Protein AF-G3PP59-F1 (afdb_monomer_lite)

InterPro domains:
  IPR001991 Sodium:dicarboxylate symporter [PF00375] (2-181)
  IPR018107 Sodium:dicarboxylate symporter, conserved site [PS00714] (77-100)
  IPR036458 Sodium:dicarboxylate symporter superfamily [G3DSA:1.10.3860.10] (1-191)
  IPR036458 Sodium:dicarboxylate symporter superfamily [SSF118215] (1-182)
  IPR050746 Dicarboxylate/Amino Acid:Cation Symporter [PTHR11958] (1-314)

Radius of gyration: 36.73 Å; chains: 1; bounding box: 97×132×96 Å

Foldseek 3Di:
DLVVQLLVVLCCCQVPVLQVVLCVQQVDHVVLLCVLCVQLLVVLLVQLFLVVSLVVLLCSCCPVVVFDPVLSVPQSVQLSQQVQPSLLSSLLSVLVVLCVVVVHDDDPVLSVLSNVLSNVLSNVFHRHQPSSLVSSQVSCVSSVGDNVCSVVVVVVSVNSSSSSSSSSSSSSSSVSVSCSSVCVVVVVVVVVVVVVPDDPVCVVPPDPDPPPDDPDPPPPPDDDDDDDDDDDDDDPDPDDDDDDDDDDDDDDDDDDDDDDDDDDDDDDDDDDDDDDDDDDDDDDDDDDDDDDDDDDDDDDDDDDDDDDDDPVVVVVVVVVVVVVVVVVVVVVVVVVVVVVVVVVPPPDDDDPDDDDDDDDDDDDDDD

Structure (mmCIF, N/CA/C/O backbone):
data_AF-G3PP59-F1
#
_entry.id   AF-G3PP59-F1
#
loop_
_atom_site.group_PDB
_atom_site.id
_atom_site.type_symbol
_atom_site.label_atom_id
_atom_site.label_alt_id
_atom_site.label_comp_id
_atom_site.label_asym_id
_atom_site.label_entity_id
_atom_site.label_seq_id
_atom_site.pdbx_PDB_ins_code
_atom_site.Cartn_x
_atom_site.Cartn_y
_atom_site.Cartn_z
_atom_site.occupancy
_atom_site.B_iso_or_equiv
_atom_site.auth_seq_id
_atom_site.auth_comp_id
_atom_site.auth_asym_id
_atom_site.auth_atom_id
_atom_site.pdbx_PDB_model_num
ATOM 1 N N . MET A 1 1 ? -15.416 -9.284 15.909 1.00 90.12 1 MET A N 1
ATOM 2 C CA . MET A 1 1 ? -15.726 -8.966 14.499 1.00 90.12 1 MET A CA 1
ATOM 3 C C . MET A 1 1 ? -14.728 -7.986 13.906 1.00 90.12 1 MET A C 1
ATOM 5 O O . MET A 1 1 ? -14.007 -8.432 13.032 1.00 90.12 1 MET A O 1
ATOM 9 N N . TYR A 1 2 ? -14.578 -6.759 14.428 1.00 92.69 2 TYR A N 1
ATOM 10 C CA . TYR A 1 2 ? -13.605 -5.744 13.962 1.00 92.69 2 TYR A CA 1
ATOM 11 C C . TYR A 1 2 ? -12.283 -6.281 13.359 1.00 92.69 2 TYR A C 1
ATOM 13 O O . TYR A 1 2 ? -12.060 -6.121 12.162 1.00 92.69 2 TYR A O 1
ATOM 21 N N . MET A 1 3 ? -11.450 -6.993 14.139 1.00 94.38 3 MET A N 1
ATOM 22 C CA . MET A 1 3 ? -10.175 -7.552 13.644 1.00 94.38 3 MET A CA 1
ATOM 23 C C . MET A 1 3 ? -10.331 -8.418 12.386 1.00 94.38 3 MET A C 1
ATOM 25 O O . MET A 1 3 ? -9.502 -8.351 11.487 1.00 94.38 3 MET A O 1
ATOM 29 N N . VAL A 1 4 ? -11.385 -9.238 12.322 1.00 95.62 4 VAL A N 1
ATOM 30 C CA . VAL A 1 4 ? -11.657 -10.125 11.182 1.00 95.62 4 VAL A CA 1
ATOM 31 C C . VAL A 1 4 ? -12.006 -9.294 9.952 1.00 95.62 4 VAL A C 1
ATOM 33 O O . VAL A 1 4 ? -11.489 -9.579 8.881 1.00 95.62 4 VAL A O 1
ATOM 36 N N . THR A 1 5 ? -12.805 -8.233 10.106 1.00 96.62 5 THR A N 1
ATOM 37 C CA . THR A 1 5 ? -13.125 -7.295 9.020 1.00 96.62 5 THR A CA 1
ATOM 38 C C . THR A 1 5 ? -11.863 -6.638 8.459 1.00 96.62 5 THR A C 1
ATOM 40 O O . THR A 1 5 ? -11.671 -6.644 7.245 1.00 96.62 5 THR A O 1
ATOM 43 N N . VAL A 1 6 ? -10.971 -6.137 9.324 1.00 96.50 6 VAL A N 1
ATOM 44 C CA . VAL A 1 6 ? -9.694 -5.533 8.898 1.00 96.50 6 VAL A CA 1
ATOM 45 C C . VAL A 1 6 ? -8.803 -6.564 8.200 1.00 96.50 6 VAL A C 1
ATOM 47 O O . VAL A 1 6 ? -8.330 -6.309 7.098 1.00 96.50 6 VAL A O 1
ATOM 50 N N . ILE A 1 7 ? -8.604 -7.746 8.795 1.00 96.69 7 ILE A N 1
ATOM 51 C CA . ILE A 1 7 ? -7.760 -8.806 8.218 1.00 96.69 7 ILE A CA 1
ATOM 52 C C . ILE A 1 7 ? -8.305 -9.261 6.858 1.00 96.69 7 ILE A C 1
ATOM 54 O O . ILE A 1 7 ? -7.535 -9.379 5.910 1.00 96.69 7 ILE A O 1
ATOM 58 N N . VAL A 1 8 ? -9.617 -9.474 6.727 1.00 97.81 8 VAL A N 1
ATOM 59 C CA . VAL A 1 8 ? -10.245 -9.849 5.450 1.00 97.81 8 VAL A CA 1
ATOM 60 C C . VAL A 1 8 ? -10.115 -8.724 4.421 1.00 97.81 8 VAL A C 1
ATOM 62 O O . VAL A 1 8 ? -9.768 -9.006 3.278 1.00 97.81 8 VAL A O 1
ATOM 65 N N . GLY A 1 9 ? -10.308 -7.461 4.813 1.00 97.81 9 GLY A N 1
ATOM 66 C CA . GLY A 1 9 ? -10.094 -6.308 3.935 1.00 97.81 9 GLY A CA 1
ATOM 67 C C . GLY A 1 9 ? -8.656 -6.225 3.413 1.00 97.81 9 GLY A C 1
ATOM 68 O O . GLY A 1 9 ? -8.450 -6.130 2.205 1.00 97.81 9 GLY A O 1
ATOM 69 N N . LEU A 1 10 ? -7.665 -6.358 4.301 1.00 97.06 10 LEU A N 1
ATOM 70 C CA . LEU A 1 10 ? -6.241 -6.393 3.946 1.00 97.06 10 LEU A CA 1
ATOM 71 C C . LEU A 1 10 ? -5.886 -7.596 3.058 1.00 97.06 10 LEU A C 1
ATOM 73 O O . LEU A 1 10 ? -5.097 -7.448 2.130 1.00 97.06 10 LEU A O 1
ATOM 77 N N . LEU A 1 11 ? -6.475 -8.773 3.293 1.00 96.75 11 LEU A N 1
ATOM 78 C CA . LEU A 1 11 ? -6.258 -9.962 2.459 1.00 96.75 11 LEU A CA 1
ATOM 79 C C . LEU A 1 11 ? -6.919 -9.851 1.078 1.00 96.75 11 LEU A C 1
ATOM 81 O O . LEU A 1 11 ? -6.352 -10.342 0.106 1.00 96.75 11 LEU A O 1
ATOM 85 N N . ILE A 1 12 ? -8.078 -9.197 0.961 1.00 98.00 12 ILE A N 1
ATOM 86 C CA . ILE A 1 12 ? -8.721 -8.916 -0.332 1.00 98.00 12 ILE A CA 1
ATOM 87 C C . ILE A 1 12 ? -7.921 -7.858 -1.096 1.00 98.00 12 ILE A C 1
ATOM 89 O O . ILE A 1 12 ? -7.590 -8.060 -2.263 1.00 98.00 12 ILE A O 1
ATOM 93 N N . HIS A 1 13 ? -7.575 -6.744 -0.449 1.00 97.50 13 HIS A N 1
ATOM 94 C CA . HIS A 1 13 ? -6.821 -5.674 -1.091 1.00 97.50 13 HIS A CA 1
ATOM 95 C C . HIS A 1 13 ? -5.422 -6.151 -1.502 1.00 97.50 13 HIS A C 1
ATOM 97 O O . HIS A 1 13 ? -5.061 -6.104 -2.678 1.00 97.50 13 HIS A O 1
ATOM 103 N N . GLY A 1 14 ? -4.690 -6.714 -0.540 1.00 95.88 14 GLY A N 1
ATOM 104 C CA . GLY A 1 14 ? -3.375 -7.296 -0.735 1.00 95.88 14 GLY A CA 1
ATOM 105 C C . GLY A 1 14 ? -3.384 -8.449 -1.728 1.00 95.88 14 GLY A C 1
ATOM 106 O O . GLY A 1 14 ? -2.629 -8.401 -2.681 1.00 95.88 14 GLY A O 1
ATOM 107 N N . GLY A 1 15 ? -4.216 -9.474 -1.530 1.00 95.00 15 GLY A N 1
ATOM 108 C CA . GLY A 1 15 ? -4.159 -10.728 -2.292 1.00 95.00 15 GLY A CA 1
ATOM 109 C C . GLY A 1 15 ? -4.951 -10.765 -3.603 1.00 95.00 15 GLY A C 1
ATOM 110 O O . GLY A 1 15 ? -4.724 -11.675 -4.400 1.00 95.00 15 GLY A O 1
ATOM 111 N N . LEU A 1 16 ? -5.866 -9.818 -3.846 1.00 96.75 16 LEU A N 1
ATOM 112 C CA . LEU A 1 16 ? -6.675 -9.764 -5.073 1.00 96.75 16 LEU A CA 1
ATOM 113 C C . LEU A 1 16 ? -6.562 -8.418 -5.798 1.00 96.75 16 LEU A C 1
ATOM 115 O O . LEU A 1 16 ? -6.284 -8.419 -6.994 1.00 96.75 16 LEU A O 1
ATOM 119 N N . ILE A 1 17 ? -6.760 -7.284 -5.114 1.00 97.88 17 ILE A N 1
ATOM 120 C CA . ILE A 1 17 ? -6.843 -5.968 -5.779 1.00 97.88 17 ILE A CA 1
ATOM 121 C C . ILE A 1 17 ? -5.484 -5.546 -6.352 1.00 97.88 17 ILE A C 1
ATOM 123 O O . ILE A 1 17 ? -5.384 -5.327 -7.561 1.00 97.88 17 ILE A O 1
ATOM 127 N N . LEU A 1 18 ? -4.430 -5.491 -5.531 1.00 96.81 18 LEU A N 1
ATOM 128 C CA . LEU A 1 18 ? -3.086 -5.111 -5.991 1.00 96.81 18 LEU A CA 1
ATOM 129 C C . LEU A 1 18 ? -2.548 -6.072 -7.085 1.00 96.81 18 LEU A C 1
ATOM 131 O O . LEU A 1 18 ? -2.128 -5.588 -8.141 1.00 96.81 18 LEU A O 1
ATOM 135 N N . PRO A 1 19 ? -2.651 -7.414 -6.945 1.00 96.81 19 PRO A N 1
ATOM 136 C CA . PRO A 1 19 ? -2.327 -8.372 -8.005 1.00 96.81 19 PRO A CA 1
ATOM 137 C C . PRO A 1 19 ? -3.123 -8.193 -9.296 1.00 96.81 19 PRO A C 1
ATOM 139 O O . PRO A 1 19 ? -2.557 -8.358 -10.377 1.00 96.81 19 PRO A O 1
ATOM 142 N N . ALA A 1 20 ? -4.416 -7.862 -9.211 1.00 97.50 20 ALA A N 1
ATOM 143 C CA . ALA A 1 20 ? -5.249 -7.629 -10.387 1.00 97.50 20 ALA A CA 1
ATOM 144 C C . ALA A 1 20 ? -4.828 -6.357 -11.135 1.00 97.50 20 ALA A C 1
ATOM 146 O O . ALA A 1 20 ? -4.730 -6.392 -12.361 1.00 97.50 20 ALA A O 1
ATOM 147 N N . ILE A 1 21 ? -4.513 -5.271 -10.419 1.00 97.69 21 ILE A N 1
ATOM 148 C CA . ILE A 1 21 ? -3.983 -4.028 -11.006 1.00 97.69 21 ILE A CA 1
ATOM 149 C C . ILE A 1 21 ? -2.629 -4.299 -11.680 1.00 97.69 21 ILE A C 1
ATOM 151 O O . ILE A 1 21 ? -2.450 -3.987 -12.861 1.00 97.69 21 ILE A O 1
ATOM 155 N N . PHE A 1 22 ? -1.703 -4.959 -10.974 1.00 97.75 22 PHE A N 1
ATOM 156 C CA . PHE A 1 22 ? -0.396 -5.335 -11.518 1.00 97.75 22 PHE A CA 1
ATOM 157 C C . PHE A 1 22 ? -0.519 -6.205 -12.777 1.00 97.75 22 PHE A C 1
ATOM 159 O O . PHE A 1 22 ? 0.155 -5.946 -13.778 1.00 97.75 22 PHE A O 1
ATOM 166 N N . PHE A 1 23 ? -1.390 -7.219 -12.755 1.00 97.56 23 PHE A N 1
ATOM 167 C CA . PHE A 1 23 ? -1.623 -8.093 -13.903 1.00 97.56 23 PHE A CA 1
ATOM 168 C C . PHE A 1 23 ? -2.275 -7.344 -15.071 1.00 97.56 23 PHE A C 1
ATOM 170 O O . PHE A 1 23 ? -1.857 -7.533 -16.211 1.00 97.56 23 PHE A O 1
ATOM 177 N N . ALA A 1 24 ? -3.262 -6.479 -14.815 1.00 97.81 24 ALA A N 1
ATOM 178 C CA . ALA A 1 24 ? -3.963 -5.729 -15.856 1.00 97.81 24 ALA A CA 1
ATOM 179 C C . ALA A 1 24 ? -3.015 -4.822 -16.658 1.00 97.81 24 ALA A C 1
ATOM 181 O O . ALA A 1 24 ? -3.097 -4.806 -17.892 1.00 97.81 24 ALA A O 1
ATOM 182 N N . ILE A 1 25 ? -2.106 -4.129 -15.959 1.00 97.38 25 ILE A N 1
ATOM 183 C CA . ILE A 1 25 ? -1.128 -3.209 -16.553 1.00 97.38 25 ILE A CA 1
ATOM 184 C C . ILE A 1 25 ? 0.046 -3.980 -17.168 1.00 97.38 25 ILE A C 1
ATOM 186 O O . ILE A 1 25 ? 0.286 -3.882 -18.366 1.00 97.38 25 ILE A O 1
ATOM 190 N N . THR A 1 26 ? 0.769 -4.776 -16.373 1.00 95.75 26 THR A N 1
ATOM 191 C CA . THR A 1 26 ? 2.057 -5.355 -16.805 1.00 95.75 26 THR A CA 1
ATOM 192 C C . THR A 1 26 ? 1.926 -6.640 -17.625 1.00 95.75 26 THR A C 1
ATOM 194 O O . THR A 1 26 ? 2.904 -7.080 -18.235 1.00 95.75 26 THR A O 1
ATOM 197 N N . ARG A 1 27 ? 0.755 -7.295 -17.574 1.00 95.19 27 ARG A N 1
ATOM 198 C CA . ARG A 1 27 ? 0.478 -8.645 -18.108 1.00 95.19 27 ARG A CA 1
ATOM 199 C C . ARG A 1 27 ? 1.428 -9.749 -17.609 1.00 95.19 27 ARG A C 1
ATOM 201 O O . ARG A 1 27 ? 1.431 -10.849 -18.161 1.00 95.19 27 ARG A O 1
ATOM 208 N N . LYS A 1 28 ? 2.206 -9.497 -16.546 1.00 93.00 28 LYS A N 1
ATOM 209 C CA . LYS A 1 28 ? 3.080 -10.475 -15.874 1.00 93.00 28 LYS A CA 1
ATOM 210 C C . LYS A 1 28 ? 2.330 -11.187 -14.742 1.00 93.00 28 LYS A C 1
ATOM 212 O O . LYS A 1 28 ? 1.465 -10.600 -14.101 1.00 93.00 28 LYS A O 1
ATOM 217 N N . SER A 1 29 ? 2.701 -12.434 -14.445 1.00 95.75 29 SER A N 1
ATOM 218 C CA . SER A 1 29 ? 2.126 -13.196 -13.324 1.00 95.75 29 SER A CA 1
ATOM 219 C C . SER A 1 29 ? 2.443 -12.542 -11.965 1.00 95.75 29 SER A C 1
ATOM 221 O O . SER A 1 29 ? 3.622 -12.462 -11.605 1.00 95.75 29 SER A O 1
ATOM 223 N N . PRO A 1 30 ? 1.437 -12.130 -11.164 1.00 95.38 30 PRO A N 1
ATOM 224 C CA . PRO A 1 30 ? 1.679 -11.566 -9.836 1.00 95.38 30 PRO A CA 1
ATOM 225 C C . PRO A 1 30 ? 2.181 -12.619 -8.835 1.00 95.38 30 PRO A C 1
ATOM 227 O O . PRO A 1 30 ? 2.880 -12.279 -7.887 1.00 95.38 30 PRO A O 1
ATOM 230 N N . PHE A 1 31 ? 1.906 -13.911 -9.051 1.00 95.38 31 PHE A N 1
ATOM 231 C CA . PHE A 1 31 ? 2.403 -14.986 -8.180 1.00 95.38 31 PHE A CA 1
ATOM 232 C C . PHE A 1 31 ? 3.932 -15.103 -8.211 1.00 95.38 31 PHE A C 1
ATOM 234 O O . PHE A 1 31 ? 4.562 -15.279 -7.171 1.00 95.38 31 PHE A O 1
ATOM 241 N N . THR A 1 32 ? 4.540 -14.942 -9.390 1.00 94.31 32 THR A N 1
ATOM 242 C CA . THR A 1 32 ? 6.003 -14.891 -9.536 1.00 94.31 32 THR A CA 1
ATOM 243 C C . THR A 1 32 ? 6.577 -13.633 -8.881 1.00 94.31 32 THR A C 1
ATOM 245 O O . THR A 1 32 ? 7.646 -13.683 -8.277 1.00 94.31 32 THR A O 1
ATOM 248 N N . PHE A 1 33 ? 5.839 -12.519 -8.929 1.00 97.00 33 PHE A N 1
ATOM 249 C CA . PHE A 1 33 ? 6.214 -11.284 -8.242 1.00 97.00 33 PHE A CA 1
ATOM 250 C C . PHE A 1 33 ? 6.272 -11.477 -6.717 1.00 97.00 33 PHE A C 1
ATOM 252 O O . PHE A 1 33 ? 7.290 -11.170 -6.095 1.00 97.00 33 PHE A O 1
ATOM 259 N N . TYR A 1 34 ? 5.238 -12.091 -6.125 1.00 96.94 34 TYR A N 1
ATOM 260 C CA . TYR A 1 34 ? 5.210 -12.442 -4.699 1.00 96.94 34 TYR A CA 1
ATOM 261 C C . TYR A 1 34 ? 6.380 -13.313 -4.258 1.00 96.94 34 TYR A C 1
ATOM 263 O O . TYR A 1 34 ? 6.941 -13.081 -3.189 1.00 96.94 34 TYR A O 1
ATOM 271 N N . GLN A 1 35 ? 6.762 -14.304 -5.067 1.00 96.81 35 GLN A N 1
ATOM 272 C CA . GLN A 1 35 ? 7.910 -15.161 -4.768 1.00 96.81 35 GLN A CA 1
ATOM 273 C C . GLN A 1 35 ? 9.210 -14.347 -4.671 1.00 96.81 35 GLN A C 1
ATOM 275 O O . GLN A 1 35 ? 10.014 -14.597 -3.774 1.00 96.81 35 GLN A O 1
ATOM 280 N N . GLY A 1 36 ? 9.386 -13.333 -5.527 1.00 96.44 36 GLY A N 1
ATOM 281 C CA . GLY A 1 36 ? 10.541 -12.434 -5.482 1.00 96.44 36 GLY A CA 1
ATOM 282 C C . GLY A 1 36 ? 10.582 -11.517 -4.253 1.00 96.44 36 GLY A C 1
ATOM 283 O O . GLY A 1 36 ? 11.667 -11.287 -3.718 1.00 96.44 36 GLY A O 1
ATOM 284 N N . ILE A 1 37 ? 9.428 -11.038 -3.767 1.00 97.69 37 ILE A N 1
ATOM 285 C CA . ILE A 1 37 ? 9.334 -10.139 -2.593 1.00 97.69 37 ILE A CA 1
ATOM 286 C C . ILE A 1 37 ? 9.060 -10.839 -1.256 1.00 97.69 37 ILE A C 1
ATOM 288 O O . ILE A 1 37 ? 8.961 -10.170 -0.228 1.00 97.69 37 ILE A O 1
ATOM 292 N N . PHE A 1 38 ? 8.958 -12.170 -1.230 1.00 97.44 38 PHE A N 1
ATOM 293 C CA . PHE A 1 38 ? 8.537 -12.927 -0.046 1.00 97.44 38 PHE A CA 1
ATOM 294 C C . PHE A 1 38 ? 9.360 -12.610 1.218 1.00 97.44 38 PHE A C 1
ATOM 296 O O . PHE A 1 38 ? 8.801 -12.478 2.305 1.00 97.44 38 PHE A O 1
ATOM 303 N N . GLN A 1 39 ? 10.677 -12.417 1.081 1.00 97.44 39 GLN A N 1
ATOM 304 C CA . GLN A 1 39 ? 11.547 -12.034 2.201 1.00 97.44 39 GLN A CA 1
ATOM 305 C C . GLN A 1 39 ? 11.217 -10.638 2.753 1.00 97.44 39 GLN A C 1
ATOM 307 O O . GLN A 1 39 ? 11.135 -10.474 3.970 1.00 97.44 39 GLN A O 1
ATOM 312 N N . ALA A 1 40 ? 10.975 -9.647 1.890 1.00 97.44 40 ALA A N 1
ATOM 313 C CA . ALA A 1 40 ? 10.555 -8.311 2.313 1.00 97.44 40 ALA A CA 1
ATOM 314 C C . ALA A 1 40 ? 9.180 -8.347 2.999 1.00 97.44 40 ALA A C 1
ATOM 316 O O . ALA A 1 40 ? 9.020 -7.780 4.079 1.00 97.44 40 ALA A O 1
ATOM 317 N N . TRP A 1 41 ? 8.225 -9.098 2.438 1.00 97.19 41 TRP A N 1
ATOM 318 C CA . TRP A 1 41 ? 6.877 -9.245 2.996 1.00 97.19 41 TRP A CA 1
ATOM 319 C 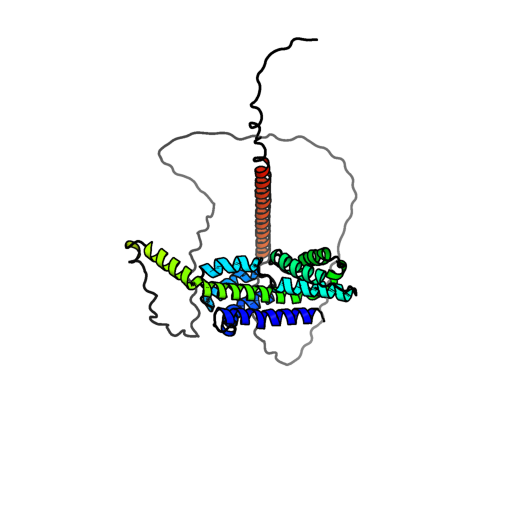C . TRP A 1 41 ? 6.884 -9.860 4.407 1.00 97.19 41 TRP A C 1
ATOM 321 O O . TRP A 1 41 ? 6.311 -9.286 5.337 1.00 97.19 41 TRP A O 1
ATOM 331 N N . ILE A 1 42 ? 7.591 -10.980 4.605 1.00 97.44 42 ILE A N 1
ATOM 332 C CA . ILE A 1 42 ? 7.724 -11.616 5.928 1.00 97.44 42 ILE A CA 1
ATOM 333 C C . ILE A 1 42 ? 8.523 -10.737 6.901 1.00 97.44 42 ILE A C 1
ATOM 335 O O . ILE A 1 42 ? 8.187 -10.678 8.085 1.00 97.44 42 ILE A O 1
ATOM 339 N N . THR A 1 43 ? 9.533 -10.003 6.420 1.00 97.38 43 THR A N 1
ATOM 340 C CA . THR A 1 43 ? 10.255 -9.030 7.256 1.00 97.38 43 THR A CA 1
ATOM 341 C C . THR A 1 43 ? 9.306 -7.936 7.749 1.00 97.38 43 THR A C 1
ATOM 343 O O . THR A 1 43 ? 9.311 -7.641 8.941 1.00 97.38 43 THR A O 1
ATOM 346 N N . ALA A 1 44 ? 8.443 -7.390 6.886 1.00 95.94 44 ALA A N 1
ATOM 347 C CA . ALA A 1 44 ? 7.503 -6.320 7.239 1.00 95.94 44 ALA A CA 1
ATOM 348 C C . ALA A 1 44 ? 6.434 -6.780 8.234 1.00 95.94 44 ALA A C 1
ATOM 350 O O . ALA A 1 44 ? 6.127 -6.069 9.193 1.00 95.94 44 ALA A O 1
ATOM 351 N N . LEU A 1 45 ? 5.947 -8.011 8.068 1.00 95.50 45 LEU A N 1
ATOM 352 C CA . LEU A 1 45 ? 5.065 -8.667 9.030 1.00 95.50 45 LEU A CA 1
ATOM 353 C C . LEU A 1 45 ? 5.741 -8.866 10.405 1.00 95.50 45 LEU A C 1
ATOM 355 O O . LEU A 1 45 ? 5.079 -8.806 11.441 1.00 95.50 45 LEU A O 1
ATOM 359 N N . GLY A 1 46 ? 7.058 -9.090 10.433 1.00 94.81 46 GLY A N 1
ATOM 360 C CA . GLY A 1 46 ? 7.837 -9.237 11.665 1.00 94.81 46 GLY A CA 1
ATOM 361 C C . GLY A 1 46 ? 8.149 -7.911 12.370 1.00 94.81 46 GLY A C 1
ATOM 362 O O . GLY A 1 46 ? 7.937 -7.796 13.581 1.00 94.81 46 GLY A O 1
ATOM 363 N N . THR A 1 47 ? 8.650 -6.918 11.626 1.00 94.44 47 THR A N 1
ATOM 364 C CA . THR A 1 47 ? 9.128 -5.627 12.161 1.00 94.44 47 THR A CA 1
ATOM 365 C C . THR A 1 47 ? 8.016 -4.625 12.455 1.00 94.44 47 THR A C 1
ATOM 367 O O . THR A 1 47 ? 8.224 -3.748 13.290 1.00 94.44 47 THR A O 1
ATOM 370 N N . ALA A 1 48 ? 6.873 -4.726 11.767 1.00 93.38 48 ALA A N 1
ATOM 371 C CA . ALA A 1 48 ? 5.811 -3.715 11.734 1.00 93.38 48 ALA A CA 1
ATOM 372 C C . ALA A 1 48 ? 6.230 -2.321 11.203 1.00 93.38 48 ALA A C 1
ATOM 374 O O . ALA A 1 48 ? 5.438 -1.391 11.281 1.00 93.38 48 ALA A O 1
ATOM 375 N N . SER A 1 49 ? 7.419 -2.158 10.601 1.00 93.62 49 SER A N 1
ATOM 376 C CA . SER A 1 49 ? 7.880 -0.874 10.033 1.00 93.62 49 SER A CA 1
ATOM 377 C C . SER A 1 49 ? 8.291 -0.986 8.564 1.00 93.62 49 SER A C 1
ATOM 379 O O . SER A 1 49 ? 9.238 -1.710 8.248 1.00 93.62 49 SER A O 1
ATOM 381 N N . SER A 1 50 ? 7.648 -0.204 7.686 1.00 92.25 50 SER A N 1
ATOM 382 C CA . SER A 1 50 ? 7.989 -0.134 6.256 1.00 92.25 50 SER A CA 1
ATOM 383 C C . SER A 1 50 ? 9.406 0.406 6.065 1.00 92.25 50 SER A C 1
ATOM 385 O O . SER A 1 50 ? 10.222 -0.231 5.398 1.00 92.25 50 SER A O 1
ATOM 387 N N . ALA A 1 51 ? 9.751 1.504 6.750 1.00 91.94 51 ALA A N 1
ATOM 388 C CA . ALA A 1 51 ? 11.097 2.080 6.726 1.00 91.94 51 ALA A CA 1
ATOM 389 C C . ALA A 1 51 ? 12.165 1.083 7.218 1.00 91.94 51 ALA A C 1
ATOM 391 O O . ALA A 1 51 ? 13.208 0.930 6.584 1.00 91.94 51 ALA A O 1
ATOM 392 N N . GLY A 1 52 ? 11.875 0.325 8.283 1.00 92.94 52 GLY A N 1
ATOM 393 C CA . GLY A 1 52 ? 12.756 -0.739 8.777 1.00 92.94 52 GLY A CA 1
ATOM 394 C C . GLY A 1 52 ? 12.943 -1.914 7.804 1.00 92.94 52 GLY A C 1
ATOM 395 O O . GLY A 1 52 ? 13.915 -2.658 7.928 1.00 92.94 52 GLY A O 1
ATOM 396 N N . THR A 1 53 ? 12.045 -2.087 6.828 1.00 95.50 53 THR A N 1
ATOM 397 C CA . THR A 1 53 ? 12.137 -3.148 5.803 1.00 95.50 53 THR A CA 1
ATOM 398 C C . THR A 1 53 ? 12.729 -2.700 4.480 1.00 95.50 53 THR A C 1
ATOM 400 O O . THR A 1 53 ? 13.183 -3.550 3.715 1.00 95.50 53 THR A O 1
ATOM 403 N N . LEU A 1 54 ? 12.786 -1.388 4.236 1.00 95.38 54 LEU A N 1
ATOM 404 C CA . LEU A 1 54 ? 13.225 -0.782 2.981 1.00 95.38 54 LEU A CA 1
ATOM 405 C C . LEU A 1 54 ? 14.508 -1.420 2.396 1.00 95.38 54 LEU A C 1
ATOM 407 O O . LEU A 1 54 ? 14.500 -1.743 1.208 1.00 95.38 54 LEU A O 1
ATOM 411 N N . PRO A 1 55 ? 15.579 -1.716 3.174 1.00 96.50 55 PRO A N 1
ATOM 412 C CA . PRO A 1 55 ? 16.792 -2.340 2.629 1.00 96.50 55 PRO A CA 1
ATOM 413 C C . PRO A 1 55 ? 16.590 -3.780 2.127 1.00 96.50 55 PRO A C 1
ATOM 415 O O . PRO A 1 55 ? 17.280 -4.219 1.207 1.00 96.50 55 PRO A O 1
ATOM 418 N N . VAL A 1 56 ? 15.652 -4.526 2.720 1.00 97.56 56 VAL A N 1
ATOM 419 C CA . VAL A 1 56 ? 15.277 -5.880 2.277 1.00 97.56 56 VAL A CA 1
ATOM 420 C C . VAL A 1 56 ? 14.403 -5.794 1.028 1.00 97.56 56 VAL A C 1
ATOM 422 O O . VAL A 1 56 ? 14.609 -6.564 0.089 1.00 97.56 56 VAL A O 1
ATOM 425 N N . THR A 1 57 ? 13.488 -4.822 0.979 1.00 97.44 57 THR A N 1
ATOM 426 C CA . THR A 1 57 ? 12.652 -4.516 -0.190 1.00 97.44 57 THR A CA 1
ATOM 427 C C . THR A 1 57 ? 13.516 -4.167 -1.405 1.00 97.44 57 THR A C 1
ATOM 429 O O . THR A 1 57 ? 13.390 -4.827 -2.435 1.00 97.44 57 THR A O 1
ATOM 432 N N . PHE A 1 58 ? 14.487 -3.252 -1.263 1.00 98.19 58 PHE A N 1
ATOM 433 C CA . PHE A 1 58 ? 15.472 -2.931 -2.309 1.00 98.19 58 PHE A CA 1
ATOM 434 C C . PHE A 1 58 ? 16.146 -4.180 -2.890 1.00 98.19 58 PHE A C 1
ATOM 436 O O . PHE A 1 58 ? 16.115 -4.388 -4.102 1.00 98.19 58 PHE A O 1
ATOM 443 N N . ARG A 1 59 ? 16.701 -5.051 -2.035 1.00 97.81 59 ARG A N 1
ATOM 444 C CA . ARG A 1 59 ? 17.340 -6.300 -2.485 1.00 97.81 59 ARG A CA 1
ATOM 445 C C . ARG A 1 59 ? 16.366 -7.224 -3.206 1.00 97.81 59 ARG A C 1
ATOM 447 O O . ARG A 1 59 ? 16.709 -7.762 -4.250 1.00 97.81 59 ARG A O 1
ATOM 454 N N . CYS A 1 60 ? 15.145 -7.389 -2.701 1.00 97.62 60 CYS A N 1
ATOM 455 C CA . CYS A 1 60 ? 14.155 -8.246 -3.354 1.00 97.62 60 CYS A CA 1
ATOM 456 C C . CYS A 1 60 ? 13.797 -7.749 -4.767 1.00 97.62 60 CYS A C 1
ATOM 458 O O . CYS A 1 60 ? 13.722 -8.553 -5.697 1.00 97.62 60 CYS A O 1
ATOM 460 N N . LEU A 1 61 ? 13.618 -6.439 -4.955 1.00 97.81 61 LEU A N 1
ATOM 461 C CA . LEU A 1 61 ? 13.279 -5.880 -6.265 1.00 97.81 61 LEU A CA 1
ATOM 462 C C . LEU A 1 61 ? 14.468 -5.899 -7.239 1.00 97.81 61 LEU A C 1
ATOM 464 O O . LEU A 1 61 ? 14.315 -6.345 -8.376 1.00 97.81 61 LEU A O 1
ATOM 468 N N . GLU A 1 62 ? 15.654 -5.467 -6.803 1.00 97.81 62 GLU A N 1
ATOM 469 C CA . GLU A 1 62 ? 16.842 -5.387 -7.668 1.00 97.81 62 GLU A CA 1
ATOM 470 C C . GLU A 1 62 ? 17.461 -6.769 -7.950 1.00 97.81 62 GLU A C 1
ATOM 472 O O . GLU A 1 62 ? 17.851 -7.067 -9.080 1.00 97.81 62 GLU A O 1
ATOM 477 N N . GLU A 1 63 ? 17.562 -7.639 -6.939 1.00 97.12 63 GLU A N 1
ATOM 478 C CA . GLU A 1 63 ? 18.280 -8.915 -7.047 1.00 97.12 63 GLU A CA 1
ATOM 479 C C . GLU A 1 63 ? 17.368 -10.066 -7.489 1.00 97.12 63 GLU A C 1
ATOM 481 O O . GLU A 1 63 ? 17.779 -10.828 -8.369 1.00 97.12 63 GLU A O 1
ATOM 486 N N . ASN A 1 64 ? 16.143 -10.185 -6.959 1.00 97.06 64 ASN A N 1
ATOM 487 C CA . ASN A 1 64 ? 15.245 -11.300 -7.307 1.00 97.06 64 ASN A CA 1
ATOM 488 C C . ASN A 1 64 ? 14.378 -10.987 -8.535 1.00 97.06 64 ASN A C 1
ATOM 490 O O . ASN A 1 64 ? 14.216 -11.845 -9.400 1.00 97.06 64 ASN A O 1
ATOM 494 N N . LEU A 1 65 ? 13.824 -9.771 -8.618 1.00 96.12 65 LEU A N 1
ATOM 495 C CA . LEU A 1 65 ? 12.890 -9.375 -9.684 1.00 96.12 65 LEU A CA 1
ATOM 496 C C . LEU A 1 65 ? 13.534 -8.618 -10.854 1.00 96.12 65 LEU A C 1
ATOM 498 O O . LEU A 1 65 ? 12.884 -8.461 -11.888 1.00 96.12 65 LEU A O 1
ATOM 502 N N . LYS A 1 66 ? 14.803 -8.207 -10.718 1.00 96.56 66 LYS A N 1
ATOM 503 C CA . LYS A 1 66 ? 15.589 -7.489 -11.740 1.00 96.56 66 LYS A CA 1
ATOM 504 C C . LYS A 1 66 ? 14.944 -6.176 -12.212 1.00 96.56 66 LYS A C 1
ATOM 506 O O . LYS A 1 66 ? 15.019 -5.845 -13.391 1.00 96.56 66 LYS A O 1
ATOM 511 N N . ILE A 1 67 ? 14.313 -5.452 -11.289 1.00 96.75 67 ILE A N 1
ATOM 512 C CA . ILE A 1 67 ? 13.780 -4.102 -11.525 1.00 96.75 67 ILE A CA 1
ATOM 513 C C . ILE A 1 67 ? 14.940 -3.096 -11.579 1.00 96.75 67 ILE A C 1
ATOM 515 O O . ILE A 1 67 ? 15.921 -3.247 -10.843 1.00 96.75 67 ILE A O 1
ATOM 519 N N . ASP A 1 68 ? 14.838 -2.081 -12.442 1.00 97.06 68 ASP A N 1
ATOM 520 C CA . ASP A 1 68 ? 15.889 -1.071 -12.606 1.00 97.06 68 ASP A CA 1
ATOM 521 C C . ASP A 1 68 ? 16.133 -0.271 -11.308 1.00 97.06 68 ASP A C 1
ATOM 523 O O . ASP A 1 68 ? 15.203 0.200 -10.645 1.00 97.06 68 ASP A O 1
ATOM 527 N N . LYS A 1 69 ? 17.411 -0.079 -10.953 1.00 96.50 69 LYS A N 1
ATOM 528 C CA . LYS A 1 69 ? 17.824 0.618 -9.723 1.00 96.50 69 LYS A CA 1
ATOM 529 C C . LYS A 1 69 ? 17.407 2.089 -9.691 1.00 96.50 69 LYS A C 1
ATOM 531 O O . LYS A 1 69 ? 17.266 2.661 -8.613 1.00 96.50 69 LYS A O 1
ATOM 536 N N . ARG A 1 70 ? 17.235 2.723 -10.853 1.00 96.19 70 ARG A N 1
ATOM 537 C CA . ARG A 1 70 ? 16.723 4.096 -10.982 1.00 96.19 70 ARG A CA 1
ATOM 538 C C . ARG A 1 70 ? 15.269 4.153 -10.518 1.00 96.19 70 ARG A C 1
ATOM 540 O O . ARG A 1 70 ? 14.913 5.030 -9.734 1.00 96.19 70 ARG A O 1
ATOM 547 N N . VAL A 1 71 ? 14.469 3.156 -10.902 1.00 97.06 71 VAL A N 1
ATOM 548 C CA . VAL A 1 71 ? 13.063 3.029 -10.496 1.00 97.06 71 VAL A CA 1
ATOM 549 C C . VAL A 1 71 ? 12.942 2.666 -9.017 1.00 97.06 71 VAL A C 1
ATOM 551 O O . VAL A 1 71 ? 12.199 3.334 -8.302 1.00 97.06 71 VAL A O 1
ATOM 554 N N . THR A 1 72 ? 13.685 1.671 -8.511 1.00 97.00 72 THR A N 1
ATOM 555 C CA . THR A 1 72 ? 13.601 1.291 -7.083 1.00 97.00 72 THR A CA 1
ATOM 556 C C . THR A 1 72 ? 13.960 2.456 -6.160 1.00 97.00 72 THR A C 1
ATOM 558 O O . THR A 1 72 ? 13.268 2.687 -5.169 1.00 97.00 72 THR A O 1
ATOM 561 N N . ARG A 1 73 ? 15.015 3.215 -6.488 1.00 96.31 73 ARG A N 1
ATOM 562 C CA . ARG A 1 73 ? 15.500 4.349 -5.681 1.00 96.31 73 ARG A CA 1
ATOM 563 C C . ARG A 1 73 ? 14.577 5.559 -5.712 1.00 96.31 73 ARG A C 1
ATOM 565 O O . ARG A 1 73 ? 14.593 6.324 -4.755 1.00 96.31 73 ARG A O 1
ATOM 572 N N . PHE A 1 74 ? 13.785 5.716 -6.768 1.00 95.69 74 PHE A N 1
ATOM 573 C CA . PHE A 1 74 ? 12.746 6.736 -6.835 1.00 95.69 74 PHE A CA 1
ATOM 574 C C . PHE A 1 74 ? 11.474 6.288 -6.102 1.00 95.69 74 PHE A C 1
ATOM 576 O O . PHE A 1 74 ? 11.002 6.973 -5.199 1.00 95.69 74 PHE A O 1
ATOM 583 N N . VAL A 1 75 ? 10.938 5.113 -6.447 1.00 96.88 75 VAL A N 1
ATOM 584 C CA . VAL A 1 75 ? 9.607 4.686 -5.993 1.00 96.88 75 VAL A CA 1
ATOM 585 C C . VAL A 1 75 ? 9.598 4.226 -4.536 1.00 96.88 75 VAL A C 1
ATOM 587 O O . VAL A 1 75 ? 8.693 4.610 -3.804 1.00 96.88 75 VAL A O 1
ATOM 590 N N . LEU A 1 76 ? 10.573 3.431 -4.075 1.00 96.00 76 LEU A N 1
ATOM 591 C CA . LEU A 1 76 ? 10.490 2.820 -2.739 1.00 96.00 76 LEU A CA 1
ATOM 592 C C . LEU A 1 76 ? 10.553 3.832 -1.573 1.00 96.00 76 LEU A C 1
ATOM 594 O O . LEU A 1 76 ? 9.765 3.671 -0.642 1.00 96.00 76 LEU A O 1
ATOM 598 N N . PRO A 1 77 ? 11.414 4.874 -1.572 1.00 93.38 77 PRO A N 1
ATOM 599 C CA . PRO A 1 77 ? 11.428 5.862 -0.485 1.00 93.38 77 PRO A CA 1
ATOM 600 C C . PRO A 1 77 ? 10.154 6.720 -0.424 1.00 93.38 77 PRO A C 1
ATOM 602 O O . PRO A 1 77 ? 9.697 7.071 0.665 1.00 93.38 77 PRO A O 1
ATOM 605 N N . ILE A 1 78 ? 9.572 7.031 -1.587 1.00 93.12 78 ILE A N 1
ATOM 606 C CA . ILE A 1 78 ? 8.318 7.787 -1.706 1.00 93.12 78 ILE A CA 1
ATOM 607 C C . ILE A 1 78 ? 7.131 6.903 -1.291 1.00 93.12 78 ILE A C 1
ATOM 609 O O . ILE A 1 78 ? 6.289 7.330 -0.506 1.00 93.12 78 ILE A O 1
ATOM 613 N N . GLY A 1 79 ? 7.089 5.649 -1.753 1.00 92.38 79 GLY A N 1
ATOM 614 C CA . GLY A 1 79 ? 6.052 4.678 -1.395 1.00 92.38 79 GLY A CA 1
ATOM 615 C C . GLY A 1 79 ? 6.010 4.412 0.108 1.00 92.38 79 GLY A C 1
ATOM 616 O O . GLY A 1 79 ? 4.982 4.626 0.742 1.00 92.38 79 GLY A O 1
ATOM 617 N N . ALA A 1 80 ? 7.160 4.116 0.718 1.00 90.31 80 ALA A N 1
ATOM 618 C CA . ALA A 1 80 ? 7.238 3.779 2.139 1.00 90.31 80 ALA A CA 1
ATOM 619 C C . ALA A 1 80 ? 6.769 4.895 3.098 1.00 90.31 80 ALA A C 1
ATOM 621 O O . ALA A 1 80 ? 6.581 4.617 4.288 1.00 90.31 80 ALA A O 1
ATOM 622 N N . THR A 1 81 ? 6.610 6.133 2.615 1.00 86.81 81 THR A N 1
ATOM 623 C CA . THR A 1 81 ? 6.053 7.274 3.361 1.00 86.81 81 THR A CA 1
ATOM 624 C C . THR A 1 81 ? 4.626 7.632 2.936 1.00 86.81 81 THR A C 1
ATOM 626 O O . THR A 1 81 ? 3.784 7.820 3.803 1.00 86.81 81 THR A O 1
ATOM 629 N N . ILE A 1 82 ? 4.327 7.684 1.633 1.00 90.50 82 ILE A N 1
ATOM 630 C CA . ILE A 1 82 ? 3.043 8.179 1.099 1.00 90.50 82 ILE A CA 1
ATOM 631 C C . ILE A 1 82 ? 2.023 7.053 0.853 1.00 90.50 82 ILE A C 1
ATOM 633 O O . ILE A 1 82 ? 0.820 7.248 1.018 1.00 90.50 82 ILE A O 1
ATOM 637 N N . ASN A 1 83 ? 2.474 5.870 0.437 1.00 92.12 83 ASN A N 1
ATOM 638 C CA . ASN A 1 83 ? 1.624 4.792 -0.067 1.00 92.12 83 ASN A CA 1
ATOM 639 C C . ASN A 1 83 ? 1.203 3.824 1.057 1.00 92.12 83 ASN A C 1
ATOM 641 O O . ASN A 1 83 ? 1.725 2.721 1.224 1.00 92.12 83 ASN A O 1
ATOM 645 N N . MET A 1 84 ? 0.244 4.267 1.870 1.00 93.00 84 MET A N 1
ATOM 646 C CA . MET A 1 84 ? -0.206 3.567 3.078 1.00 93.00 84 MET A CA 1
ATOM 647 C C . MET A 1 84 ? -1.624 2.972 2.967 1.00 93.00 84 MET A C 1
ATOM 649 O O . MET A 1 84 ? -2.455 3.145 3.864 1.00 93.00 84 MET A O 1
ATOM 653 N N . ASP A 1 85 ? -1.901 2.217 1.898 1.00 92.94 85 ASP A N 1
ATOM 654 C CA . ASP A 1 85 ? -3.213 1.596 1.621 1.00 92.94 85 ASP A CA 1
ATOM 655 C C . ASP A 1 85 ? -3.809 0.830 2.818 1.00 92.94 85 ASP A C 1
ATOM 657 O O . ASP A 1 85 ? -4.991 0.961 3.153 1.00 92.94 85 ASP A O 1
ATOM 661 N N . GLY A 1 86 ? -2.988 0.029 3.504 1.00 93.50 86 GLY A N 1
ATOM 662 C CA . GLY A 1 86 ? -3.401 -0.748 4.670 1.00 93.50 86 GLY A CA 1
ATOM 663 C C . GLY A 1 86 ? -3.718 0.115 5.893 1.00 93.50 86 GLY A C 1
ATOM 664 O O . GLY A 1 86 ? -4.563 -0.267 6.708 1.00 93.50 86 GLY A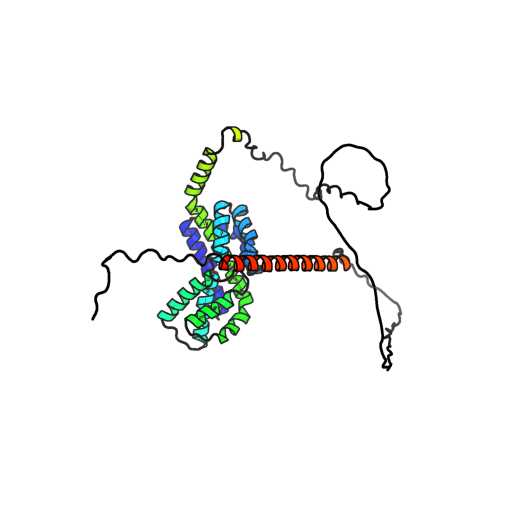 O 1
ATOM 665 N N . THR A 1 87 ? -3.087 1.285 6.012 1.00 93.81 87 THR A N 1
ATOM 666 C CA . THR A 1 87 ? -3.382 2.279 7.054 1.00 93.81 87 THR A CA 1
ATOM 667 C C . THR A 1 87 ? -4.734 2.931 6.787 1.00 93.81 87 THR A C 1
ATOM 669 O O . THR A 1 87 ? -5.599 2.862 7.659 1.00 93.81 87 THR A O 1
ATOM 672 N N . ALA A 1 88 ? -4.969 3.422 5.563 1.00 94.44 88 ALA A N 1
ATOM 673 C CA . ALA A 1 88 ? -6.249 4.013 5.160 1.00 94.44 88 ALA A CA 1
ATOM 674 C C . ALA A 1 88 ? -7.428 3.032 5.322 1.00 94.44 88 ALA A C 1
ATOM 676 O O . ALA A 1 88 ? -8.488 3.399 5.835 1.00 94.44 88 ALA A O 1
ATOM 677 N N . LEU A 1 89 ? -7.242 1.760 4.940 1.00 95.38 89 LEU A N 1
ATOM 678 C CA . LEU A 1 89 ? -8.263 0.717 5.097 1.00 95.38 89 LEU A CA 1
ATOM 679 C C . LEU A 1 89 ? -8.622 0.492 6.572 1.00 95.38 89 LEU A C 1
ATOM 681 O O . LEU A 1 89 ? -9.802 0.431 6.922 1.00 95.38 89 LEU A O 1
ATOM 685 N N . TYR A 1 90 ? -7.618 0.367 7.441 1.00 94.50 90 TYR A N 1
ATOM 686 C CA . TYR A 1 90 ? -7.826 0.214 8.883 1.00 94.50 90 TYR A CA 1
ATOM 687 C C . TYR A 1 90 ? -8.527 1.429 9.486 1.00 94.50 90 TYR A C 1
ATOM 689 O O . TYR A 1 90 ? -9.463 1.262 10.261 1.00 94.50 90 TYR A O 1
ATOM 697 N N . GLU A 1 91 ? -8.103 2.632 9.107 1.00 93.94 91 GLU A N 1
ATOM 698 C CA . GLU A 1 91 ? -8.654 3.897 9.589 1.00 93.94 91 GLU A CA 1
ATOM 699 C C . GLU A 1 91 ? -10.138 4.046 9.253 1.00 93.94 91 GLU A C 1
ATOM 701 O O . GLU A 1 91 ? -10.954 4.287 10.147 1.00 93.94 91 GLU A O 1
ATOM 706 N N . ALA A 1 92 ? -10.516 3.782 8.000 1.00 94.75 92 ALA A N 1
ATOM 707 C CA . ALA A 1 92 ? -11.913 3.795 7.586 1.00 94.75 92 ALA A CA 1
ATOM 708 C C . ALA A 1 92 ? -12.755 2.741 8.335 1.00 94.75 92 ALA A C 1
ATOM 710 O O . ALA A 1 92 ? -13.839 3.049 8.838 1.00 94.75 92 ALA A O 1
ATOM 711 N N . VAL A 1 93 ? -12.258 1.502 8.460 1.00 95.25 93 VAL A N 1
ATOM 712 C CA . VAL A 1 93 ? -12.980 0.415 9.152 1.00 95.25 93 VAL A CA 1
ATOM 713 C C . VAL A 1 93 ? -13.113 0.685 10.655 1.00 95.25 93 VAL A C 1
ATOM 715 O O . VAL A 1 93 ? -14.156 0.383 11.234 1.00 95.25 93 VAL A O 1
ATOM 718 N N . ALA A 1 94 ? -12.097 1.262 11.294 1.00 93.56 94 ALA A N 1
ATOM 719 C CA . ALA A 1 94 ? -12.101 1.585 12.717 1.00 93.56 94 ALA A CA 1
ATOM 720 C C . ALA A 1 94 ? -13.045 2.745 13.061 1.00 93.56 94 ALA A C 1
ATOM 722 O O . ALA A 1 94 ? -13.799 2.636 14.028 1.00 93.56 94 ALA A O 1
ATOM 723 N N . ALA A 1 95 ? -13.061 3.813 12.257 1.00 93.81 95 ALA A N 1
ATOM 724 C CA . ALA A 1 95 ? -13.986 4.929 12.446 1.00 93.81 95 ALA A CA 1
ATOM 725 C C . ALA A 1 95 ? -15.451 4.472 12.325 1.00 93.81 95 ALA A C 1
ATOM 727 O O . ALA A 1 95 ? -16.275 4.772 13.190 1.00 93.81 95 ALA A O 1
ATOM 728 N N . ILE A 1 96 ? -15.761 3.660 11.306 1.00 94.25 96 ILE A N 1
ATOM 729 C CA . ILE A 1 96 ? -17.094 3.063 11.129 1.00 94.25 96 ILE A CA 1
ATOM 730 C C . ILE A 1 96 ? -17.432 2.112 12.289 1.00 94.25 96 ILE A C 1
ATOM 732 O O . ILE A 1 96 ? -18.557 2.130 12.785 1.00 94.25 96 ILE A O 1
ATOM 736 N N . PHE A 1 97 ? -16.471 1.313 12.765 1.00 94.25 97 PHE A N 1
ATOM 737 C CA . PHE A 1 97 ? -16.667 0.417 13.907 1.00 94.25 97 PHE A CA 1
ATOM 738 C C . PHE A 1 97 ? -16.969 1.174 15.213 1.00 94.25 97 PHE A C 1
ATOM 740 O O . PHE A 1 97 ? -17.882 0.778 15.935 1.00 94.25 97 PHE A O 1
ATOM 747 N N . ILE A 1 98 ? -16.262 2.272 15.503 1.00 93.06 98 ILE A N 1
ATOM 748 C CA . ILE A 1 98 ? -16.512 3.103 16.696 1.00 93.06 98 ILE A CA 1
ATOM 749 C C . ILE A 1 98 ? -17.885 3.781 16.619 1.00 93.06 98 ILE A C 1
ATOM 751 O O . ILE A 1 98 ? -18.599 3.809 17.623 1.00 93.06 98 ILE A O 1
ATOM 755 N N . ALA A 1 99 ? -18.297 4.258 15.439 1.00 93.62 99 ALA A N 1
ATOM 756 C CA . ALA A 1 99 ? -19.646 4.789 15.239 1.00 93.62 99 ALA A CA 1
ATOM 757 C C . ALA A 1 99 ? -20.722 3.725 15.518 1.00 93.62 99 ALA A C 1
ATOM 759 O O . ALA A 1 99 ? -21.622 3.954 16.324 1.00 93.62 99 ALA A O 1
ATOM 760 N N . GLN A 1 100 ? -20.575 2.529 14.934 1.00 93.62 100 GLN A N 1
ATOM 761 C CA . GLN A 1 100 ? -21.487 1.398 15.148 1.00 93.62 100 GLN A CA 1
ATOM 762 C C . GLN A 1 100 ? -21.542 0.938 16.611 1.00 93.62 100 GLN A C 1
ATOM 764 O O . GLN A 1 100 ? -22.605 0.561 17.087 1.00 93.62 100 GLN A O 1
ATOM 769 N N . MET A 1 101 ? -20.417 0.966 17.331 1.00 93.25 101 MET A N 1
ATOM 770 C CA . MET A 1 101 ? -20.359 0.577 18.744 1.00 93.25 101 MET A CA 1
ATOM 771 C C . MET A 1 101 ? -21.099 1.561 19.666 1.00 93.25 101 MET A C 1
ATOM 773 O O . MET A 1 101 ? -21.598 1.154 20.710 1.00 93.25 101 MET A O 1
ATOM 777 N N . ASN A 1 102 ? -21.171 2.836 19.281 1.00 91.94 102 ASN A N 1
ATOM 778 C CA . ASN A 1 102 ? -21.864 3.892 20.022 1.00 91.94 102 ASN A CA 1
ATOM 779 C C . ASN A 1 102 ? -23.314 4.117 19.540 1.00 91.94 102 ASN A C 1
ATOM 781 O O . ASN A 1 102 ? -23.911 5.138 19.879 1.00 91.94 102 ASN A O 1
ATOM 785 N N . ASP A 1 103 ? -23.863 3.213 18.716 1.00 93.25 103 ASP A N 1
ATOM 786 C CA . ASP A 1 103 ? -25.170 3.355 18.051 1.00 93.25 103 ASP A CA 1
ATOM 787 C C . ASP A 1 103 ? -25.317 4.661 17.226 1.00 93.25 103 ASP A C 1
ATOM 789 O O . ASP A 1 103 ? -26.420 5.155 16.980 1.00 93.25 103 ASP A O 1
ATOM 793 N N . ILE A 1 104 ? -24.197 5.223 16.747 1.00 92.56 104 ILE A N 1
ATOM 794 C CA . ILE A 1 104 ? -24.162 6.430 15.912 1.00 92.56 104 ILE A CA 1
ATOM 795 C C . ILE A 1 104 ? -24.325 6.028 14.442 1.00 92.56 104 ILE A C 1
ATOM 797 O O . ILE A 1 104 ? -23.427 5.450 13.825 1.00 92.56 104 ILE A O 1
ATOM 801 N N . SER A 1 105 ? -25.463 6.386 13.847 1.00 91.19 105 SER A N 1
ATOM 802 C CA . SER A 1 105 ? -25.682 6.260 12.405 1.00 91.19 105 SER A CA 1
ATOM 803 C C . SER A 1 105 ? -24.870 7.310 11.640 1.00 91.19 105 SER A C 1
ATOM 805 O O . SER A 1 105 ? -25.167 8.501 11.738 1.00 91.19 105 SER A O 1
ATOM 807 N N . LEU A 1 106 ? -23.883 6.874 10.854 1.00 90.50 106 LEU A N 1
ATOM 808 C CA . LEU A 1 106 ? -23.158 7.751 9.932 1.00 90.50 106 LEU A CA 1
ATOM 809 C C . LEU A 1 106 ? -24.004 8.037 8.686 1.00 90.50 106 LEU A C 1
ATOM 811 O O . LEU A 1 106 ? -24.449 7.106 8.013 1.00 90.50 106 LEU A O 1
ATOM 815 N N . ASP A 1 107 ? -24.180 9.315 8.354 1.00 93.25 107 ASP A N 1
ATOM 816 C CA . ASP A 1 107 ? -24.739 9.721 7.062 1.00 93.25 107 ASP A CA 1
ATOM 817 C C . ASP A 1 107 ? -23.742 9.481 5.907 1.00 93.25 107 ASP A C 1
ATOM 819 O O . ASP A 1 107 ? -22.525 9.408 6.101 1.00 93.25 107 ASP A O 1
ATOM 823 N N . THR A 1 108 ? -24.256 9.426 4.677 1.00 92.50 108 THR A N 1
ATOM 824 C CA . THR A 1 108 ? -23.474 9.366 3.432 1.00 92.50 108 THR A CA 1
ATOM 825 C C . THR A 1 108 ? -22.382 10.439 3.383 1.00 92.50 108 THR A C 1
ATOM 827 O O . THR A 1 108 ? -21.248 10.135 3.009 1.00 92.50 108 THR A O 1
ATOM 830 N N . GLY A 1 109 ? -22.677 11.673 3.811 1.00 92.25 109 GLY A N 1
ATOM 831 C CA . GLY A 1 109 ? -21.686 12.747 3.892 1.00 92.25 109 GLY A CA 1
ATOM 832 C C . GLY A 1 109 ? -20.554 12.432 4.873 1.00 92.25 109 GLY A C 1
ATOM 833 O O . GLY A 1 109 ? -19.386 12.633 4.547 1.00 92.25 109 GLY A O 1
ATOM 834 N N . GLN A 1 110 ? -20.868 11.858 6.040 1.00 91.44 110 GLN A N 1
ATOM 835 C CA . GLN A 1 110 ? -19.853 11.446 7.015 1.00 91.44 110 GLN A CA 1
ATOM 836 C C . GLN A 1 110 ? -19.014 10.270 6.504 1.00 91.44 110 GLN A C 1
ATOM 838 O O . GLN A 1 110 ? -17.808 10.269 6.718 1.00 91.44 110 GLN A O 1
ATOM 843 N N . ILE A 1 111 ? -19.605 9.304 5.791 1.00 93.44 111 ILE A N 1
ATOM 844 C CA . ILE A 1 111 ? -18.866 8.180 5.186 1.00 93.44 111 ILE A CA 1
ATOM 845 C C . ILE A 1 111 ? -17.853 8.688 4.147 1.00 93.44 111 ILE A C 1
ATOM 847 O O . ILE A 1 111 ? -16.704 8.241 4.141 1.00 93.44 111 ILE A O 1
ATOM 851 N N . ILE A 1 112 ? -18.239 9.661 3.313 1.00 93.12 112 ILE A N 1
ATOM 852 C CA . ILE A 1 112 ? -17.323 10.316 2.364 1.00 93.12 112 ILE A CA 1
ATOM 853 C C . ILE A 1 112 ? -16.200 11.048 3.118 1.00 93.12 112 ILE A C 1
ATOM 855 O O . ILE A 1 112 ? -15.031 10.891 2.766 1.00 93.12 112 ILE A O 1
ATOM 859 N N . THR A 1 113 ? -16.523 11.778 4.193 1.00 91.75 113 THR A N 1
ATOM 860 C CA . THR A 1 113 ? -15.523 12.448 5.042 1.00 91.75 113 THR A CA 1
ATOM 861 C C . THR A 1 113 ? -14.570 11.460 5.716 1.00 91.75 113 THR A C 1
ATOM 863 O O . THR A 1 113 ? -13.368 11.714 5.715 1.00 91.75 113 THR A O 1
ATOM 866 N N . VAL A 1 114 ? -15.045 10.315 6.229 1.00 93.06 114 VAL A N 1
ATOM 867 C CA . VAL A 1 114 ? -14.176 9.245 6.762 1.00 93.06 114 VAL A CA 1
ATOM 868 C C . VAL A 1 114 ? -13.240 8.734 5.669 1.00 93.06 114 VAL A C 1
ATOM 870 O O . VAL A 1 114 ? -12.041 8.638 5.902 1.00 93.06 114 VAL A O 1
ATOM 873 N N . SER A 1 115 ? -13.755 8.450 4.468 1.00 92.62 115 SER A N 1
ATOM 874 C CA . SER A 1 115 ? -12.927 7.947 3.366 1.00 92.62 115 SER A CA 1
ATOM 875 C C . SER A 1 115 ? -11.835 8.943 2.972 1.00 92.62 115 SER A C 1
ATOM 877 O O . SER A 1 115 ? -10.682 8.550 2.825 1.00 92.62 115 SER A O 1
ATOM 879 N N . LEU A 1 116 ? -12.179 10.225 2.818 1.00 92.69 116 LEU A N 1
ATOM 880 C CA . LEU A 1 116 ? -11.220 11.257 2.424 1.00 92.69 116 LEU A CA 1
ATOM 881 C C . LEU A 1 116 ? -10.198 11.539 3.532 1.00 92.69 116 LEU A C 1
ATOM 883 O O . LEU A 1 116 ? -9.007 11.648 3.249 1.00 92.69 116 LEU A O 1
ATOM 887 N N . THR A 1 117 ? -10.641 11.634 4.790 1.00 92.06 117 THR A N 1
ATOM 888 C CA . THR A 1 117 ? -9.728 11.883 5.916 1.00 92.06 117 THR A CA 1
ATOM 889 C C . THR A 1 117 ? -8.819 10.690 6.191 1.00 92.06 117 THR A C 1
ATOM 891 O O . THR A 1 117 ? -7.647 10.925 6.444 1.00 92.06 117 THR A O 1
ATOM 894 N N . ALA A 1 118 ? -9.277 9.441 6.038 1.00 92.81 118 ALA A N 1
ATOM 895 C CA . ALA A 1 118 ? -8.419 8.254 6.108 1.00 92.81 118 ALA A CA 1
ATOM 896 C C . ALA A 1 118 ? -7.362 8.224 4.991 1.00 92.81 118 ALA A C 1
ATOM 898 O O . ALA A 1 118 ? -6.188 7.984 5.256 1.00 92.81 118 ALA A O 1
ATOM 899 N N . THR A 1 119 ? -7.723 8.539 3.740 1.00 91.88 119 THR A N 1
ATOM 900 C CA . THR A 1 119 ? -6.720 8.634 2.665 1.00 91.88 119 THR A CA 1
ATOM 901 C C . THR A 1 119 ? -5.680 9.720 2.966 1.00 91.88 119 THR A C 1
ATOM 903 O O . THR A 1 119 ? -4.483 9.448 2.896 1.00 91.88 119 THR A O 1
ATOM 906 N N . LEU A 1 120 ? -6.104 10.925 3.364 1.00 91.12 120 LEU A N 1
ATOM 907 C CA . LEU A 1 120 ? -5.184 12.026 3.684 1.00 91.12 120 LEU A CA 1
ATOM 908 C C . LEU A 1 120 ? -4.323 11.744 4.928 1.00 91.12 120 LEU A C 1
ATOM 910 O O . LEU A 1 120 ? -3.133 12.052 4.929 1.00 91.12 120 LEU A O 1
ATOM 914 N N . ALA A 1 121 ? -4.898 11.143 5.970 1.00 90.00 121 ALA A N 1
ATOM 915 C CA . ALA A 1 121 ? -4.187 10.801 7.195 1.00 90.00 121 ALA A CA 1
ATOM 916 C C . ALA A 1 121 ? -3.168 9.679 6.972 1.00 90.00 121 ALA A C 1
ATOM 918 O O . ALA A 1 121 ? -2.069 9.755 7.516 1.00 90.00 121 ALA A O 1
ATOM 919 N N . SER A 1 122 ? -3.475 8.701 6.114 1.00 89.19 122 SER A N 1
ATOM 920 C CA . SER A 1 122 ? -2.539 7.626 5.771 1.00 89.19 122 SER A CA 1
ATOM 921 C C . SER A 1 122 ? -1.244 8.135 5.116 1.00 89.19 122 SER A C 1
ATOM 923 O O . SER A 1 122 ? -0.175 7.627 5.439 1.00 89.19 122 SER A O 1
ATOM 925 N N . VAL A 1 123 ? -1.313 9.194 4.297 1.00 88.88 123 VAL A N 1
ATOM 926 C CA . VAL A 1 123 ? -0.136 9.879 3.717 1.00 88.88 123 VAL A CA 1
ATOM 927 C C . VAL A 1 123 ? 0.682 10.626 4.780 1.00 88.88 123 VAL A C 1
ATOM 929 O O . VAL A 1 123 ? 1.892 10.778 4.642 1.00 88.88 123 VAL A O 1
ATOM 932 N N . GLY A 1 124 ? 0.033 11.107 5.844 1.00 81.31 124 GLY A N 1
ATOM 933 C CA . GLY A 1 124 ? 0.685 11.775 6.976 1.00 81.31 124 GLY A CA 1
ATOM 934 C C . GLY A 1 124 ? 1.163 10.829 8.084 1.00 81.31 124 GLY A C 1
ATOM 935 O O . GLY A 1 124 ? 1.749 11.289 9.066 1.00 81.31 124 GLY A O 1
ATOM 936 N N . ALA A 1 125 ? 0.906 9.523 7.972 1.00 83.31 125 ALA A N 1
ATOM 937 C CA . ALA A 1 125 ? 1.285 8.545 8.982 1.00 83.31 125 ALA A CA 1
ATOM 938 C C . ALA A 1 125 ? 2.788 8.232 8.900 1.00 83.31 125 ALA A C 1
ATOM 940 O O . ALA A 1 125 ? 3.315 7.869 7.853 1.00 83.31 125 ALA A O 1
ATOM 941 N N . ALA A 1 126 ? 3.500 8.322 10.025 1.00 82.56 126 ALA A N 1
ATOM 942 C CA . ALA A 1 126 ? 4.908 7.936 10.067 1.00 82.56 126 ALA A CA 1
ATOM 943 C C . ALA A 1 126 ? 5.081 6.422 9.831 1.00 82.56 126 ALA A C 1
ATOM 945 O O . ALA A 1 126 ? 4.331 5.612 10.373 1.00 82.56 126 ALA A O 1
ATOM 946 N N . SER A 1 127 ? 6.124 6.019 9.101 1.00 80.88 127 SER A N 1
ATOM 947 C CA . SER A 1 127 ? 6.447 4.620 8.742 1.00 80.88 127 SER A CA 1
ATOM 948 C C . SER A 1 127 ? 7.000 3.769 9.910 1.00 80.88 127 SER A C 1
ATOM 950 O O . SER A 1 127 ? 7.880 2.914 9.733 1.00 80.88 127 SER A O 1
ATOM 952 N N . ILE A 1 128 ? 6.515 4.037 11.122 1.00 84.00 128 ILE A N 1
ATOM 953 C CA . ILE A 1 128 ? 6.984 3.560 12.428 1.00 84.00 128 ILE A CA 1
ATOM 954 C C . ILE A 1 128 ? 5.828 2.788 13.099 1.00 84.00 128 ILE A C 1
ATOM 956 O O . ILE A 1 128 ? 4.674 3.185 12.927 1.00 84.00 128 ILE A O 1
ATOM 960 N N . PRO A 1 129 ? 6.090 1.708 13.867 1.00 83.00 129 PRO A N 1
ATOM 961 C CA . PRO A 1 129 ? 5.024 0.906 14.465 1.00 83.00 129 PRO A CA 1
ATOM 962 C C . PRO A 1 129 ? 4.073 1.730 15.343 1.00 83.00 129 PRO A C 1
ATOM 964 O O . PRO A 1 129 ? 4.502 2.645 16.049 1.00 83.00 129 PRO A O 1
ATOM 967 N N . SER A 1 130 ? 2.786 1.381 15.313 1.00 81.25 130 SER A N 1
ATOM 968 C CA . SER A 1 130 ? 1.691 2.045 16.044 1.00 81.25 130 SER A CA 1
ATOM 969 C C . SER A 1 130 ? 1.448 3.536 15.732 1.00 81.25 130 SER A C 1
ATOM 971 O O . SER A 1 130 ? 0.601 4.154 16.382 1.00 81.25 130 SER A O 1
ATOM 973 N N . ALA A 1 131 ? 2.086 4.121 14.708 1.00 80.44 131 ALA A N 1
ATOM 974 C CA . ALA A 1 131 ? 1.802 5.498 14.276 1.00 80.44 131 ALA A CA 1
ATOM 975 C C . ALA A 1 131 ? 0.322 5.709 13.889 1.00 80.44 131 ALA A C 1
ATOM 977 O O . ALA A 1 131 ? -0.259 6.752 14.193 1.00 80.44 131 ALA A O 1
ATOM 978 N N . GLY A 1 132 ? -0.314 4.677 13.317 1.00 76.19 132 GLY A N 1
ATOM 979 C CA . GLY A 1 132 ? -1.717 4.684 12.877 1.00 76.19 132 GLY A CA 1
ATOM 980 C C . GLY A 1 132 ? -2.777 4.855 13.982 1.00 76.19 132 GLY A C 1
ATOM 981 O O . GLY A 1 132 ? -3.969 4.887 13.686 1.00 76.19 132 GLY A O 1
ATOM 982 N N . LEU A 1 133 ? -2.382 4.926 15.259 1.00 82.31 133 LEU A N 1
ATOM 983 C CA . LEU A 1 133 ? -3.281 5.268 16.371 1.00 82.31 133 LEU A CA 1
ATOM 984 C C . LEU A 1 133 ? -3.391 6.787 16.589 1.00 82.31 133 LEU A C 1
ATOM 986 O O . LEU A 1 133 ? -4.411 7.258 17.091 1.00 82.31 133 LEU A O 1
ATOM 990 N N . VAL A 1 134 ? -2.370 7.559 16.202 1.00 85.69 134 VAL A N 1
ATOM 991 C CA . VAL A 1 134 ? -2.375 9.030 16.311 1.00 85.69 134 VAL A CA 1
ATOM 992 C C . VAL A 1 134 ? -3.240 9.637 15.207 1.00 85.69 134 VAL A C 1
ATOM 994 O O . VAL A 1 134 ? -4.065 10.510 15.465 1.00 85.69 134 VAL A O 1
ATOM 997 N N . THR A 1 135 ? -3.120 9.121 13.986 1.00 89.06 135 THR A N 1
ATOM 998 C CA . THR A 1 135 ? -3.961 9.497 12.840 1.00 89.06 135 THR A CA 1
ATOM 999 C C . THR A 1 135 ? -5.428 9.103 13.037 1.00 89.06 135 THR A C 1
ATOM 1001 O O . THR A 1 135 ? -6.319 9.867 12.668 1.00 89.06 135 THR A O 1
ATOM 1004 N N . MET A 1 136 ? -5.711 7.997 13.737 1.00 89.94 136 MET A N 1
ATOM 1005 C CA . MET A 1 136 ? -7.078 7.637 14.146 1.00 89.94 136 MET A CA 1
ATOM 1006 C C . MET A 1 136 ? -7.773 8.752 14.940 1.00 89.94 136 MET A C 1
ATOM 1008 O O . MET A 1 136 ? -8.951 9.035 14.721 1.00 89.94 136 MET A O 1
ATOM 1012 N N . LEU A 1 137 ? -7.051 9.402 15.861 1.00 89.06 137 LEU A N 1
ATOM 1013 C CA . LEU A 1 137 ? -7.593 10.491 16.675 1.00 89.06 137 LEU A CA 1
ATOM 1014 C C . LEU A 1 137 ? -8.016 11.684 15.805 1.00 89.06 137 LEU A C 1
ATOM 1016 O O . LEU A 1 137 ? -9.079 12.266 16.036 1.00 89.06 137 LEU A O 1
ATOM 1020 N N . LEU A 1 138 ? -7.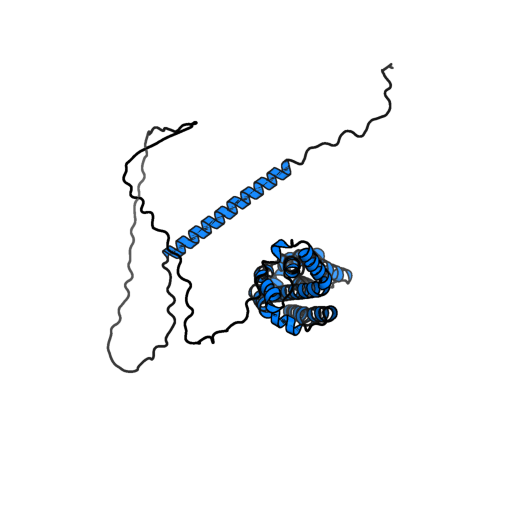224 12.012 14.779 1.00 88.44 138 LEU A N 1
ATOM 1021 C CA . LEU A 1 138 ? -7.547 13.057 13.804 1.00 88.44 138 LEU A CA 1
ATOM 1022 C C . LEU A 1 138 ? -8.835 12.729 13.030 1.00 88.44 138 LEU A C 1
ATOM 1024 O O . LEU A 1 138 ? -9.688 13.595 12.860 1.00 88.44 138 LEU A O 1
ATOM 1028 N N . ILE A 1 139 ? -9.015 11.476 12.612 1.00 90.69 139 ILE A N 1
ATOM 1029 C CA . ILE A 1 139 ? -10.197 11.054 11.846 1.00 90.69 139 ILE A CA 1
ATOM 1030 C C . ILE A 1 139 ? -11.454 11.092 12.715 1.00 90.69 139 ILE A C 1
ATOM 1032 O O . ILE A 1 139 ? -12.451 11.693 12.320 1.00 90.69 139 ILE A O 1
ATOM 1036 N N . LEU A 1 140 ? -11.410 10.510 13.920 1.00 91.06 140 LEU A N 1
ATOM 1037 C CA . LEU A 1 140 ? -12.560 10.512 14.830 1.00 91.06 140 LEU A CA 1
ATOM 1038 C C . LEU A 1 140 ? -12.976 11.936 15.217 1.00 91.06 140 LEU A C 1
ATOM 1040 O O . LEU A 1 140 ? -14.168 12.239 15.213 1.00 91.06 140 LEU A O 1
ATOM 1044 N N . THR A 1 141 ? -12.013 12.828 15.481 1.00 89.88 141 THR A N 1
ATOM 1045 C CA . THR A 1 141 ? -12.315 14.244 15.753 1.00 89.88 141 THR A CA 1
ATOM 1046 C C . THR A 1 141 ? -12.892 14.963 14.532 1.00 89.88 141 THR A C 1
ATOM 1048 O O . THR A 1 141 ? -13.855 15.711 14.690 1.00 89.88 141 THR A O 1
ATOM 1051 N N . ALA A 1 142 ? -12.399 14.688 13.318 1.00 86.81 142 ALA A N 1
ATOM 1052 C CA . ALA A 1 142 ? -12.913 15.285 12.082 1.00 86.81 142 ALA A CA 1
ATOM 1053 C C . ALA A 1 142 ? -14.379 14.922 11.770 1.00 86.81 142 ALA A C 1
ATOM 1055 O O . ALA A 1 142 ? -15.079 15.721 11.149 1.00 86.81 142 ALA A O 1
ATOM 1056 N N . VAL A 1 143 ? -14.865 13.753 12.211 1.00 88.62 143 VAL A N 1
ATOM 1057 C CA . VAL A 1 143 ? -16.276 13.339 12.040 1.00 88.62 143 VAL A CA 1
ATOM 1058 C C . VAL A 1 143 ? -17.131 13.439 13.310 1.00 88.62 143 VAL A C 1
ATOM 1060 O O . VAL A 1 143 ? -18.308 13.078 13.279 1.00 88.62 143 VAL A O 1
ATOM 1063 N N . GLY A 1 144 ? -16.573 13.959 14.409 1.00 87.19 144 GLY A N 1
ATOM 1064 C CA . GLY A 1 144 ? -17.285 14.176 15.674 1.00 87.19 144 GLY A CA 1
ATOM 1065 C C . GLY A 1 144 ? -17.569 12.907 16.490 1.00 87.19 144 GLY A C 1
ATOM 1066 O O . GLY A 1 144 ? -18.507 12.895 17.285 1.00 87.19 144 GLY A O 1
ATOM 1067 N N . LEU A 1 145 ? -16.791 11.839 16.294 1.00 89.88 145 LEU A N 1
ATOM 1068 C CA . LEU A 1 145 ? -16.933 10.571 17.015 1.00 89.88 145 LEU A CA 1
ATOM 1069 C C . LEU A 1 145 ? -16.169 10.567 18.356 1.00 89.88 145 LEU A C 1
ATOM 1071 O O . LEU A 1 145 ? -15.142 11.239 18.490 1.00 89.88 145 LEU A O 1
ATOM 1075 N N . PRO A 1 146 ? -16.630 9.790 19.357 1.00 89.31 146 PRO A N 1
ATOM 1076 C CA . PRO A 1 146 ? -15.980 9.699 20.663 1.00 89.31 146 PRO A CA 1
ATOM 1077 C C . PRO A 1 146 ? -14.570 9.097 20.566 1.00 89.31 146 PRO A C 1
ATOM 1079 O O . PRO A 1 146 ? -14.361 7.975 20.110 1.00 89.31 146 PRO A O 1
ATOM 1082 N N . THR A 1 147 ? -13.578 9.846 21.043 1.00 89.19 147 THR A N 1
ATOM 1083 C CA . THR A 1 147 ? -12.151 9.492 20.937 1.00 89.19 147 THR A CA 1
ATOM 1084 C C . THR A 1 147 ? -11.656 8.575 22.059 1.00 89.19 147 THR A C 1
ATOM 1086 O O . THR A 1 147 ? -10.623 7.924 21.923 1.00 89.19 147 THR A O 1
ATOM 1089 N N . GLN A 1 148 ? -12.405 8.474 23.161 1.00 87.75 148 GLN A N 1
ATOM 1090 C CA . GLN A 1 148 ? -12.112 7.582 24.292 1.00 87.75 148 GLN A CA 1
ATOM 1091 C C . GLN A 1 148 ? -12.058 6.092 23.888 1.00 87.75 148 GLN A C 1
ATOM 1093 O O . GLN A 1 148 ? -11.306 5.301 24.471 1.00 87.75 148 GLN A O 1
ATOM 1098 N N . ASP A 1 149 ? -12.788 5.725 22.833 1.00 85.69 149 ASP A N 1
ATOM 1099 C CA . ASP A 1 149 ? -12.933 4.346 22.359 1.00 85.69 149 ASP A CA 1
ATOM 1100 C C . ASP A 1 149 ? -11.735 3.852 21.531 1.00 85.69 149 ASP A C 1
ATOM 1102 O O . ASP A 1 149 ? -11.608 2.650 21.291 1.00 85.69 149 ASP A O 1
ATOM 1106 N N . ILE A 1 150 ? -10.785 4.736 21.178 1.00 87.19 150 ILE A N 1
ATOM 1107 C CA . ILE A 1 150 ? -9.493 4.350 20.571 1.00 87.19 150 ILE A CA 1
ATOM 1108 C C . ILE A 1 150 ? -8.781 3.304 21.441 1.00 87.19 150 ILE A C 1
ATOM 1110 O O . ILE A 1 150 ? -8.131 2.401 20.916 1.00 87.19 150 ILE A O 1
ATOM 1114 N N . SER A 1 151 ? -8.948 3.373 22.767 1.00 87.19 151 SER A N 1
ATOM 1115 C CA . SER A 1 151 ? -8.390 2.416 23.733 1.00 87.19 151 SER A CA 1
ATOM 1116 C C . SER A 1 151 ? -8.712 0.945 23.417 1.00 87.19 151 SER A C 1
ATOM 1118 O O . SER A 1 151 ? -7.880 0.068 23.663 1.00 87.19 151 SER A O 1
ATOM 1120 N N . LEU A 1 152 ? -9.865 0.669 22.797 1.00 85.44 152 LEU A N 1
ATOM 1121 C CA . LEU A 1 152 ? -10.278 -0.671 22.365 1.00 85.44 152 LEU A CA 1
ATOM 1122 C C . LEU A 1 152 ? -9.475 -1.173 21.155 1.00 85.44 152 LEU A C 1
ATOM 1124 O O . LEU A 1 152 ? -9.250 -2.377 21.017 1.00 85.44 152 LEU A O 1
ATOM 1128 N N . LEU A 1 153 ? -9.016 -0.259 20.295 1.00 88.94 153 LEU A N 1
ATOM 1129 C CA . LEU A 1 153 ? -8.180 -0.569 19.133 1.00 88.94 153 LEU A CA 1
ATOM 1130 C C . LEU A 1 153 ? -6.749 -0.915 19.564 1.00 88.94 153 LEU A C 1
ATOM 1132 O O . LEU A 1 153 ? -6.179 -1.879 19.055 1.00 88.94 153 LEU A O 1
ATOM 1136 N N . ILE A 1 154 ? -6.198 -0.200 20.555 1.00 87.81 154 ILE A N 1
ATOM 1137 C CA . ILE A 1 154 ? -4.828 -0.404 21.073 1.00 87.81 154 ILE A CA 1
ATOM 1138 C C . ILE A 1 154 ? -4.593 -1.867 21.486 1.00 87.81 154 ILE A C 1
ATOM 1140 O O . ILE A 1 154 ? -3.539 -2.435 21.204 1.00 87.81 154 ILE A O 1
ATOM 1144 N N . ALA A 1 155 ? -5.591 -2.510 22.102 1.00 87.62 155 ALA A N 1
ATOM 1145 C CA . ALA A 1 155 ? -5.504 -3.900 22.556 1.00 87.62 155 ALA A CA 1
ATOM 1146 C C . ALA A 1 155 ? -5.251 -4.919 21.422 1.00 87.62 155 ALA A C 1
ATOM 1148 O O . ALA A 1 155 ? -4.721 -6.004 21.672 1.00 87.62 155 ALA A O 1
ATOM 1149 N N . VAL A 1 156 ? -5.623 -4.582 20.182 1.00 90.25 156 VAL A N 1
ATOM 1150 C CA . VAL A 1 156 ? -5.509 -5.453 18.998 1.00 90.25 156 VAL A CA 1
ATOM 1151 C C . VAL A 1 156 ? -4.558 -4.910 17.926 1.00 90.25 156 VAL A C 1
ATOM 1153 O O . VAL A 1 156 ? -4.163 -5.658 17.028 1.00 90.25 156 VAL A O 1
ATOM 1156 N N . ASP A 1 157 ? -4.156 -3.640 18.030 1.00 91.06 157 ASP A N 1
ATOM 1157 C CA . ASP A 1 157 ? -3.313 -2.951 17.050 1.00 91.06 157 ASP A CA 1
ATOM 1158 C C . ASP A 1 157 ? -1.984 -3.674 16.822 1.00 91.06 157 ASP A C 1
ATOM 1160 O O . ASP A 1 157 ? -1.567 -3.804 15.682 1.00 91.06 157 ASP A O 1
ATOM 1164 N N . TRP A 1 158 ? -1.380 -4.282 17.850 1.00 90.81 158 TRP A N 1
ATOM 1165 C CA . TRP A 1 158 ? -0.115 -5.020 17.709 1.00 90.81 158 TRP A CA 1
ATOM 1166 C C . TRP A 1 158 ? -0.126 -6.075 16.583 1.00 90.81 158 TRP A C 1
ATOM 1168 O O . TRP A 1 158 ? 0.912 -6.320 15.964 1.00 90.81 158 TRP A O 1
ATOM 1178 N N . LEU A 1 159 ? -1.270 -6.716 16.315 1.00 93.25 159 LEU A N 1
ATOM 1179 C CA . LEU A 1 159 ? -1.414 -7.686 15.229 1.00 93.25 159 LEU A CA 1
ATOM 1180 C C . LEU A 1 159 ? -1.814 -7.005 13.917 1.00 93.25 159 LEU A C 1
ATOM 1182 O O . LEU A 1 159 ? -1.301 -7.361 12.857 1.00 93.25 159 LEU A O 1
ATOM 1186 N N . LEU A 1 160 ? -2.730 -6.037 13.982 1.00 94.44 160 LEU A N 1
ATOM 1187 C CA . LEU A 1 160 ? -3.238 -5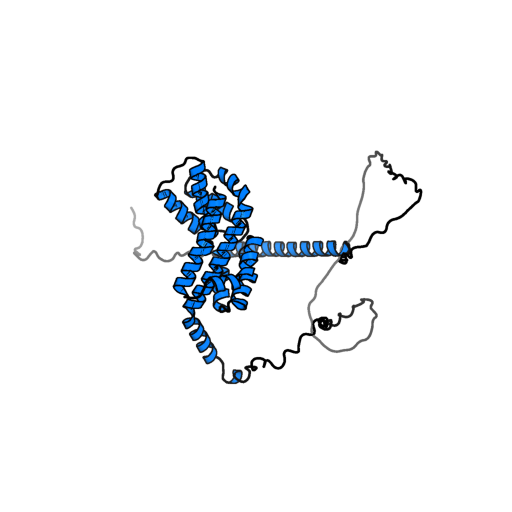.349 12.797 1.00 94.44 160 LEU A CA 1
ATOM 1188 C C . LEU A 1 160 ? -2.153 -4.482 12.148 1.00 94.44 160 LEU A C 1
ATOM 1190 O O . LEU A 1 160 ? -1.990 -4.549 10.938 1.00 94.44 160 LEU A O 1
ATOM 1194 N N . ASP A 1 161 ? -1.351 -3.770 12.937 1.00 94.06 161 ASP A N 1
ATOM 1195 C CA . ASP A 1 161 ? -0.201 -2.968 12.513 1.00 94.06 161 ASP A CA 1
ATOM 1196 C C . ASP A 1 161 ? 0.776 -3.765 11.643 1.00 94.06 161 ASP A C 1
ATOM 1198 O O . ASP A 1 161 ? 1.059 -3.392 10.508 1.00 94.06 161 ASP A O 1
ATOM 1202 N N . ARG A 1 162 ? 1.165 -4.957 12.111 1.00 95.88 162 ARG A N 1
ATOM 1203 C CA . ARG A 1 162 ? 1.996 -5.907 11.355 1.00 95.88 162 ARG A CA 1
ATOM 1204 C C . ARG A 1 162 ? 1.389 -6.266 10.002 1.00 95.88 162 ARG A C 1
ATOM 1206 O O . ARG A 1 162 ? 2.098 -6.269 8.998 1.00 95.88 162 ARG A O 1
ATOM 1213 N N . MET A 1 163 ? 0.085 -6.547 9.963 1.00 96.25 163 MET A N 1
ATOM 1214 C CA . MET A 1 163 ? -0.615 -6.858 8.715 1.00 96.25 163 MET A CA 1
ATOM 1215 C C . MET A 1 163 ? -0.654 -5.642 7.778 1.00 96.25 163 MET A C 1
ATOM 1217 O O . MET A 1 163 ? -0.325 -5.801 6.604 1.00 96.25 163 MET A O 1
ATOM 1221 N N . ARG A 1 164 ? -0.984 -4.441 8.282 1.00 95.56 164 ARG A N 1
ATOM 1222 C CA . ARG A 1 164 ? -1.024 -3.184 7.507 1.00 95.56 164 ARG A CA 1
ATOM 1223 C C . ARG A 1 164 ? 0.319 -2.889 6.857 1.00 95.56 164 ARG A C 1
ATOM 1225 O O . ARG A 1 164 ? 0.388 -2.815 5.635 1.00 95.56 164 ARG A O 1
ATOM 1232 N N . THR A 1 165 ? 1.389 -2.833 7.650 1.00 95.62 165 THR A N 1
ATOM 1233 C CA . THR A 1 165 ? 2.757 -2.616 7.162 1.00 95.62 165 THR A CA 1
ATOM 1234 C C . THR A 1 165 ? 3.136 -3.651 6.104 1.00 95.62 165 THR A C 1
ATOM 1236 O O . THR A 1 165 ? 3.699 -3.301 5.068 1.00 95.62 165 THR A O 1
ATOM 1239 N N . SER A 1 166 ? 2.780 -4.924 6.317 1.00 96.25 166 SER A N 1
ATOM 1240 C CA . SER A 1 166 ? 3.059 -5.986 5.346 1.00 96.25 166 SER A CA 1
ATOM 1241 C C . SER A 1 166 ? 2.363 -5.762 3.993 1.00 96.25 166 SER A C 1
ATOM 1243 O O . SER A 1 166 ? 2.953 -6.077 2.963 1.00 96.25 166 SER A O 1
ATOM 1245 N N . ILE A 1 167 ? 1.154 -5.182 3.980 1.00 96.88 167 ILE A N 1
ATOM 1246 C CA . ILE A 1 167 ? 0.427 -4.837 2.750 1.00 96.88 167 ILE A CA 1
ATOM 1247 C C . ILE A 1 167 ? 0.976 -3.559 2.110 1.00 96.88 167 ILE A C 1
ATOM 1249 O O . ILE A 1 167 ? 1.162 -3.561 0.898 1.00 96.88 167 ILE A O 1
ATOM 1253 N N . ASN A 1 168 ? 1.319 -2.527 2.888 1.00 96.19 168 ASN A N 1
ATOM 1254 C CA . ASN A 1 168 ? 1.921 -1.292 2.362 1.00 96.19 168 ASN A CA 1
ATOM 1255 C C . ASN A 1 168 ? 3.219 -1.608 1.588 1.00 96.19 168 ASN A C 1
ATOM 1257 O O . ASN A 1 168 ? 3.353 -1.250 0.423 1.00 96.19 168 ASN A O 1
ATOM 1261 N N . VAL A 1 169 ? 4.117 -2.416 2.171 1.00 97.00 169 VAL A N 1
ATOM 1262 C CA . VAL A 1 169 ? 5.376 -2.847 1.523 1.00 97.00 169 VAL A CA 1
ATOM 1263 C C . VAL A 1 169 ? 5.135 -3.696 0.262 1.00 97.00 169 VAL A C 1
ATOM 1265 O O . VAL A 1 169 ? 5.908 -3.627 -0.698 1.00 97.00 169 VAL A O 1
ATOM 1268 N N . VAL A 1 170 ? 4.061 -4.493 0.229 1.00 97.38 170 VAL A N 1
ATOM 1269 C CA . VAL A 1 170 ? 3.630 -5.223 -0.978 1.00 97.38 170 VAL A CA 1
ATOM 1270 C C . VAL A 1 170 ? 3.105 -4.255 -2.049 1.00 97.38 170 VAL A C 1
ATOM 1272 O O . VAL A 1 170 ? 3.442 -4.426 -3.221 1.00 97.38 170 VAL A O 1
ATOM 1275 N N . GLY A 1 171 ? 2.347 -3.226 -1.658 1.00 97.19 171 GLY A N 1
ATOM 1276 C CA . GLY A 1 171 ? 1.889 -2.136 -2.523 1.00 97.19 171 GLY A CA 1
ATOM 1277 C C . GLY A 1 171 ? 3.050 -1.376 -3.159 1.00 97.19 171 GLY A C 1
ATOM 1278 O O . GLY A 1 171 ? 3.132 -1.324 -4.384 1.00 97.19 171 GLY A O 1
ATOM 1279 N N . ASP A 1 172 ? 4.008 -0.909 -2.353 1.00 97.00 172 ASP A N 1
ATOM 1280 C CA . ASP A 1 172 ? 5.229 -0.224 -2.813 1.00 97.00 172 ASP A CA 1
ATOM 1281 C C . ASP A 1 172 ? 6.004 -1.068 -3.829 1.00 97.00 172 ASP A C 1
ATOM 1283 O O . ASP A 1 172 ? 6.470 -0.580 -4.864 1.00 97.00 172 ASP A O 1
ATOM 1287 N N . SER A 1 173 ? 6.108 -2.369 -3.544 1.00 97.62 173 SER A N 1
ATOM 1288 C CA . SER A 1 173 ? 6.783 -3.322 -4.415 1.00 97.62 173 SER A CA 1
ATOM 1289 C C . SER A 1 173 ? 6.076 -3.445 -5.767 1.00 97.62 173 SER A C 1
ATOM 1291 O O . SER A 1 173 ? 6.722 -3.327 -6.810 1.00 97.62 173 SER A O 1
ATOM 1293 N N . PHE A 1 174 ? 4.753 -3.648 -5.774 1.00 97.75 174 PHE A N 1
ATOM 1294 C CA . PHE A 1 174 ? 3.970 -3.695 -7.012 1.00 97.75 174 PHE A CA 1
ATOM 1295 C C . PHE A 1 174 ? 4.008 -2.364 -7.771 1.00 97.75 174 PHE A C 1
ATOM 1297 O O . PHE A 1 174 ? 4.146 -2.386 -8.993 1.00 97.75 174 PHE A O 1
ATOM 1304 N N . GLY A 1 175 ? 3.951 -1.230 -7.068 1.00 97.19 175 GLY A N 1
ATOM 1305 C CA . GLY A 1 175 ? 4.074 0.110 -7.639 1.00 97.19 175 GLY A CA 1
ATOM 1306 C C . GLY A 1 175 ? 5.385 0.281 -8.403 1.00 97.19 175 GLY A C 1
ATOM 1307 O O . GLY A 1 175 ? 5.365 0.617 -9.585 1.00 97.19 175 GLY A O 1
ATOM 1308 N N . ALA A 1 176 ? 6.519 -0.064 -7.788 1.00 97.50 176 ALA A N 1
ATOM 1309 C CA . ALA A 1 176 ? 7.820 -0.034 -8.460 1.00 97.50 176 ALA A CA 1
ATOM 1310 C C . ALA A 1 176 ? 7.872 -0.972 -9.683 1.00 97.50 176 ALA A C 1
ATOM 1312 O O . ALA A 1 176 ? 8.401 -0.591 -10.724 1.00 97.50 176 ALA A O 1
ATOM 1313 N N . GLY A 1 177 ? 7.267 -2.164 -9.603 1.00 97.25 177 GLY A N 1
ATOM 1314 C CA . GLY A 1 177 ? 7.159 -3.092 -10.737 1.00 97.25 177 GLY A CA 1
ATOM 1315 C C . GLY A 1 177 ? 6.226 -2.629 -11.870 1.00 97.25 177 GLY A C 1
ATOM 1316 O O . GLY A 1 177 ? 6.398 -3.060 -13.013 1.00 97.25 177 GLY A O 1
ATOM 1317 N N . ILE A 1 178 ? 5.247 -1.767 -11.574 1.00 97.88 178 ILE A N 1
ATOM 1318 C CA . ILE A 1 178 ? 4.375 -1.111 -12.560 1.00 97.88 178 ILE A CA 1
ATOM 1319 C C . ILE A 1 178 ? 5.117 0.050 -13.226 1.00 97.88 178 ILE A C 1
ATOM 1321 O O . ILE A 1 178 ? 5.131 0.122 -14.453 1.00 97.88 178 ILE A O 1
ATOM 1325 N N . VAL A 1 179 ? 5.775 0.914 -12.447 1.00 97.56 179 VAL A N 1
ATOM 1326 C CA . VAL A 1 179 ? 6.568 2.040 -12.971 1.00 97.56 179 VAL A CA 1
ATOM 1327 C C . VAL A 1 179 ? 7.702 1.530 -13.868 1.00 97.56 179 VAL A C 1
ATOM 1329 O O . VAL A 1 179 ? 7.830 1.998 -14.992 1.00 97.56 179 VAL A O 1
ATOM 1332 N N . ASP A 1 180 ? 8.431 0.487 -13.454 1.00 97.19 180 ASP A N 1
ATOM 1333 C CA . ASP A 1 180 ? 9.446 -0.201 -14.276 1.00 97.19 180 ASP A CA 1
ATOM 1334 C C . ASP A 1 180 ? 8.896 -0.705 -15.615 1.00 97.19 180 ASP A C 1
ATOM 1336 O O . ASP A 1 180 ? 9.576 -0.648 -16.635 1.00 97.19 180 ASP A O 1
ATOM 1340 N N . HIS A 1 181 ? 7.648 -1.184 -15.636 1.00 96.38 181 HIS A N 1
ATOM 1341 C CA . HIS A 1 181 ? 7.013 -1.642 -16.866 1.00 96.38 181 HIS A CA 1
ATOM 1342 C C . HIS A 1 181 ? 6.627 -0.488 -17.802 1.00 96.38 181 HIS A C 1
ATOM 1344 O O . HIS A 1 181 ? 6.708 -0.657 -19.019 1.00 96.38 181 HIS A O 1
ATOM 1350 N N . LEU A 1 182 ? 6.198 0.651 -17.252 1.00 96.88 182 LEU A N 1
ATOM 1351 C CA . LEU A 1 182 ? 5.739 1.812 -18.018 1.00 96.88 182 LEU A CA 1
ATOM 1352 C C . LEU A 1 182 ? 6.911 2.665 -18.533 1.00 96.88 182 LEU A C 1
ATOM 1354 O O . LEU A 1 182 ? 6.934 3.008 -19.712 1.00 96.88 182 LEU A O 1
ATOM 1358 N N . SER A 1 183 ? 7.925 2.917 -17.702 1.00 96.00 183 SER A N 1
ATOM 1359 C CA . SER A 1 183 ? 9.086 3.763 -18.027 1.00 96.00 183 SER A CA 1
ATOM 1360 C C . SER A 1 183 ? 10.171 3.072 -18.865 1.00 96.00 183 SER A C 1
ATOM 1362 O O . SER A 1 183 ? 11.254 3.617 -19.047 1.00 96.00 183 SER A O 1
ATOM 1364 N N . LYS A 1 184 ? 9.920 1.882 -19.429 1.00 93.25 184 LYS A N 1
ATOM 1365 C CA . LYS A 1 184 ? 10.922 1.145 -20.229 1.00 93.25 184 LYS A CA 1
ATOM 1366 C C . LYS A 1 184 ? 11.488 1.921 -21.414 1.00 93.25 184 LYS A C 1
ATOM 1368 O O . LYS A 1 184 ? 12.654 1.736 -21.744 1.00 93.25 184 LYS A O 1
ATOM 1373 N N . ALA A 1 185 ? 10.656 2.727 -22.072 1.00 91.06 185 ALA A N 1
ATOM 1374 C CA . ALA A 1 185 ? 11.095 3.561 -23.186 1.00 91.06 185 ALA A CA 1
ATOM 1375 C C . ALA A 1 185 ? 12.034 4.672 -22.691 1.00 91.06 185 ALA A C 1
ATOM 1377 O O . ALA A 1 185 ? 13.134 4.813 -23.210 1.00 91.06 185 ALA A O 1
ATOM 1378 N N . GLU A 1 186 ? 11.641 5.369 -21.623 1.00 92.88 186 GLU A N 1
ATOM 1379 C CA . GLU A 1 186 ? 12.420 6.439 -20.986 1.00 92.88 186 GLU A CA 1
ATOM 1380 C C . GLU A 1 186 ? 13.776 5.920 -20.477 1.00 92.88 186 GLU A C 1
ATOM 1382 O O . GLU A 1 186 ? 14.810 6.535 -20.719 1.00 92.88 186 GLU A O 1
ATOM 1387 N N . LEU A 1 187 ? 13.797 4.745 -19.835 1.00 92.19 187 LEU A N 1
ATOM 1388 C CA . LEU A 1 187 ? 15.027 4.093 -19.374 1.00 92.19 187 LEU A CA 1
ATOM 1389 C C . LEU A 1 187 ? 15.968 3.760 -20.544 1.00 92.19 187 LEU A C 1
ATOM 1391 O O . LEU A 1 187 ? 17.160 4.038 -20.456 1.00 92.19 187 LEU A O 1
ATOM 1395 N N . ALA A 1 188 ? 15.437 3.237 -21.654 1.00 91.56 188 ALA A N 1
ATOM 1396 C CA . ALA A 1 188 ? 16.229 2.934 -22.847 1.00 91.56 188 ALA A CA 1
ATOM 1397 C C . ALA A 1 188 ? 16.752 4.197 -23.561 1.00 91.56 188 ALA A C 1
ATOM 1399 O O . ALA A 1 188 ? 17.851 4.173 -24.114 1.00 91.56 188 ALA A O 1
ATOM 1400 N N . GLU A 1 189 ? 16.000 5.302 -23.539 1.00 92.19 189 GLU A N 1
ATOM 1401 C CA . GLU A 1 189 ? 16.465 6.603 -24.038 1.00 92.19 189 GLU A CA 1
ATOM 1402 C C . GLU A 1 189 ? 17.584 7.181 -23.161 1.00 92.19 189 GLU A C 1
ATOM 1404 O O . GLU A 1 189 ? 18.572 7.683 -23.697 1.00 92.19 189 GLU A O 1
ATOM 1409 N N . ILE A 1 190 ? 17.481 7.053 -21.832 1.00 89.62 190 ILE A N 1
ATOM 1410 C CA . ILE A 1 190 ? 18.545 7.445 -20.894 1.00 89.62 190 ILE A CA 1
ATOM 1411 C C . ILE A 1 190 ? 19.803 6.596 -21.127 1.00 89.62 190 ILE A C 1
ATOM 1413 O O . ILE A 1 190 ? 20.887 7.160 -21.248 1.00 89.62 190 ILE A O 1
ATOM 1417 N N . ASP A 1 191 ? 19.667 5.272 -21.262 1.00 90.88 191 ASP A N 1
ATOM 1418 C CA . ASP A 1 191 ? 20.790 4.362 -21.538 1.00 90.88 191 ASP A CA 1
ATOM 1419 C C . ASP A 1 191 ? 21.484 4.704 -22.870 1.00 90.88 191 ASP A C 1
ATOM 1421 O O . ASP A 1 191 ? 22.714 4.731 -22.958 1.00 90.88 191 ASP A O 1
ATOM 1425 N N . ALA A 1 192 ? 20.705 5.011 -23.913 1.00 88.69 192 ALA A N 1
ATOM 1426 C CA . ALA A 1 192 ? 21.233 5.422 -25.211 1.00 88.69 192 ALA A CA 1
ATOM 1427 C C . ALA A 1 192 ? 21.923 6.796 -25.154 1.00 88.69 192 ALA A C 1
ATOM 1429 O O . ALA A 1 192 ? 22.974 6.979 -25.770 1.00 88.69 192 ALA A O 1
ATOM 1430 N N . ALA A 1 193 ? 21.368 7.755 -24.407 1.00 87.00 193 ALA A N 1
ATOM 1431 C CA . ALA A 1 193 ? 21.976 9.066 -24.206 1.00 87.00 193 ALA A CA 1
ATOM 1432 C C . ALA A 1 193 ? 23.289 8.969 -23.413 1.00 87.00 193 ALA A C 1
ATOM 1434 O O . ALA A 1 193 ? 24.277 9.591 -23.800 1.00 87.00 193 ALA A O 1
ATOM 1435 N N . GLU A 1 194 ? 23.335 8.153 -22.357 1.00 85.56 194 GLU A N 1
ATOM 1436 C CA . GLU A 1 194 ? 24.552 7.885 -21.586 1.00 85.56 194 GLU A CA 1
ATOM 1437 C C . GLU A 1 194 ? 25.628 7.242 -22.478 1.00 85.56 194 GLU A C 1
ATOM 1439 O O . GLU A 1 194 ? 26.757 7.731 -22.529 1.00 85.56 194 GLU A O 1
ATOM 1444 N N . MET A 1 195 ? 25.260 6.248 -23.297 1.00 80.38 195 MET A N 1
ATOM 1445 C CA . MET A 1 195 ? 26.176 5.611 -24.253 1.00 80.38 195 MET A CA 1
ATOM 1446 C C . MET A 1 195 ? 26.710 6.569 -25.336 1.00 80.38 195 MET A C 1
ATOM 1448 O O . MET A 1 195 ? 27.836 6.391 -25.798 1.00 80.38 195 MET A O 1
ATOM 1452 N N . LEU A 1 196 ? 25.941 7.589 -25.735 1.00 80.06 196 LEU A N 1
ATOM 1453 C CA . LEU A 1 196 ? 26.379 8.634 -26.676 1.00 80.06 196 LEU A CA 1
ATOM 1454 C C . LEU A 1 196 ? 27.269 9.712 -26.031 1.00 80.06 196 LEU A C 1
ATOM 1456 O O . LEU A 1 196 ? 27.971 10.425 -26.750 1.00 80.06 196 LEU A O 1
ATOM 1460 N N . LEU A 1 197 ? 27.232 9.854 -24.702 1.00 75.38 197 LEU A N 1
ATOM 1461 C CA . LEU A 1 197 ? 28.068 10.792 -23.945 1.00 75.38 197 LEU A CA 1
ATOM 1462 C C . LEU A 1 197 ? 29.416 10.187 -23.522 1.00 75.38 197 LEU A C 1
ATOM 1464 O O . LEU A 1 197 ? 30.358 10.945 -23.268 1.00 75.38 197 LEU A O 1
ATOM 1468 N N . LEU A 1 198 ? 29.532 8.855 -23.488 1.00 69.75 198 LEU A N 1
ATOM 1469 C CA . LEU A 1 198 ? 30.809 8.158 -23.321 1.00 69.75 198 LEU A CA 1
ATOM 1470 C C . LEU A 1 198 ? 31.767 8.523 -24.461 1.00 69.75 198 LEU A C 1
ATOM 1472 O O . LEU A 1 198 ? 31.433 8.445 -25.647 1.00 69.75 198 LEU A O 1
ATOM 1476 N N . ARG A 1 199 ? 32.992 8.923 -24.109 1.00 61.38 199 ARG A N 1
ATOM 1477 C CA . ARG A 1 199 ? 34.011 9.264 -25.111 1.00 61.38 199 ARG A CA 1
ATOM 1478 C C . ARG A 1 199 ? 34.574 7.986 -25.743 1.00 61.38 199 ARG A C 1
ATOM 1480 O O . ARG A 1 199 ? 34.662 6.968 -25.058 1.00 61.38 199 ARG A O 1
ATOM 1487 N N . PRO A 1 200 ? 35.072 8.035 -26.996 1.00 58.56 200 PRO A N 1
ATOM 1488 C CA . PRO A 1 200 ? 35.713 6.879 -27.634 1.00 58.56 200 PRO A CA 1
ATOM 1489 C C . PRO A 1 200 ? 36.871 6.264 -26.829 1.00 58.56 200 PRO A C 1
ATOM 1491 O O . PRO A 1 200 ? 37.177 5.094 -27.012 1.00 58.56 200 PRO A O 1
ATOM 1494 N N . GLU A 1 201 ? 37.493 7.035 -25.932 1.00 56.31 201 GLU A N 1
ATOM 1495 C CA . GLU A 1 201 ? 38.601 6.609 -25.065 1.00 56.31 201 GLU A CA 1
ATOM 1496 C C . GLU A 1 201 ? 38.170 5.682 -23.906 1.00 56.31 201 GLU A C 1
ATOM 1498 O O . GLU A 1 201 ? 39.024 5.035 -23.305 1.00 56.31 201 GLU A O 1
ATOM 1503 N N . GLU A 1 202 ? 36.871 5.578 -23.591 1.00 54.88 202 GLU A N 1
ATOM 1504 C CA . GLU A 1 202 ? 36.354 4.706 -22.516 1.00 54.88 202 GLU A CA 1
ATOM 1505 C C . GLU A 1 202 ? 35.813 3.357 -23.030 1.00 54.88 202 GLU A C 1
ATOM 1507 O O . GLU A 1 202 ? 35.663 2.418 -22.245 1.00 54.88 202 GLU A O 1
ATOM 1512 N N . LEU A 1 203 ? 35.584 3.204 -24.344 1.00 55.91 203 LEU A N 1
ATOM 1513 C CA . LEU A 1 203 ? 35.097 1.944 -24.932 1.00 55.91 203 LEU A CA 1
ATOM 1514 C C . LEU A 1 203 ? 36.106 0.784 -24.822 1.00 55.91 203 LEU A C 1
ATOM 1516 O O . LEU A 1 203 ? 35.695 -0.375 -24.778 1.00 55.91 203 LEU A O 1
ATOM 1520 N N . ASP A 1 204 ? 37.404 1.086 -24.732 1.00 56.72 204 ASP A N 1
ATOM 1521 C CA . ASP A 1 204 ? 38.471 0.088 -24.568 1.00 56.72 204 ASP A CA 1
ATOM 1522 C C . ASP A 1 204 ? 38.555 -0.482 -23.135 1.00 56.72 204 ASP A C 1
ATOM 1524 O O . ASP A 1 204 ? 39.274 -1.457 -22.899 1.00 56.72 204 ASP A O 1
ATOM 1528 N N . PHE A 1 205 ? 37.816 0.085 -22.169 1.00 59.41 205 PHE A N 1
ATOM 1529 C CA . PHE A 1 205 ? 37.790 -0.373 -20.773 1.00 59.41 205 PHE A CA 1
ATOM 1530 C C . PHE A 1 205 ? 36.430 -0.947 -20.344 1.00 59.41 205 PHE A C 1
ATOM 1532 O O . PHE A 1 205 ? 36.028 -0.840 -19.186 1.00 59.41 205 PHE A O 1
ATOM 1539 N N . ILE A 1 206 ? 35.737 -1.629 -21.259 1.00 60.66 206 ILE A N 1
ATOM 1540 C CA . ILE A 1 206 ? 34.695 -2.592 -20.885 1.00 60.66 206 ILE A CA 1
ATOM 1541 C C . ILE A 1 206 ? 35.402 -3.924 -20.581 1.00 60.66 206 ILE A C 1
ATOM 1543 O O . ILE A 1 206 ? 35.743 -4.648 -21.522 1.00 60.66 206 ILE A O 1
ATOM 1547 N N . PRO A 1 207 ? 35.656 -4.294 -19.305 1.00 59.97 207 PRO A N 1
ATOM 1548 C CA . PRO A 1 207 ? 36.134 -5.637 -19.012 1.00 59.97 207 PRO A CA 1
ATOM 1549 C C . PRO A 1 207 ? 35.080 -6.632 -19.518 1.00 59.97 207 PRO A C 1
ATOM 1551 O O . PRO A 1 207 ? 33.889 -6.436 -19.249 1.00 59.97 207 PRO A O 1
ATOM 1554 N N . PRO A 1 208 ? 35.471 -7.693 -20.250 1.00 61.88 208 PRO A N 1
ATOM 1555 C CA . PRO A 1 208 ? 34.509 -8.688 -20.694 1.00 61.88 208 PRO A CA 1
ATOM 1556 C C . PRO A 1 208 ? 33.776 -9.261 -19.472 1.00 61.88 208 PRO A C 1
ATOM 1558 O O . PRO A 1 208 ? 34.398 -9.410 -18.411 1.00 61.88 208 PRO A O 1
ATOM 1561 N N . PRO A 1 209 ? 32.476 -9.601 -19.591 1.00 59.34 209 PRO A N 1
ATOM 1562 C CA . PRO A 1 209 ? 31.782 -10.296 -18.515 1.00 59.34 209 PRO A CA 1
ATOM 1563 C C . PRO A 1 209 ? 32.612 -11.529 -18.138 1.00 59.34 209 PRO A C 1
ATOM 1565 O O . PRO A 1 209 ? 33.104 -12.206 -19.049 1.00 59.34 209 PRO A O 1
ATOM 1568 N N . PRO A 1 210 ? 32.817 -11.810 -16.837 1.00 53.47 210 PRO A N 1
ATOM 1569 C CA . PRO A 1 210 ? 33.680 -12.902 -16.416 1.00 53.47 210 PRO A CA 1
ATOM 1570 C C . PRO A 1 210 ? 33.183 -14.186 -17.071 1.00 53.47 210 PRO A C 1
ATOM 1572 O O . PRO A 1 210 ? 32.067 -14.640 -16.808 1.00 53.47 210 PRO A O 1
ATOM 1575 N N . LEU A 1 211 ? 34.004 -14.731 -17.972 1.00 46.28 211 LEU A N 1
ATOM 1576 C CA . LEU A 1 211 ? 33.717 -15.999 -18.620 1.00 46.28 211 LEU A CA 1
ATOM 1577 C C . LEU A 1 211 ? 33.493 -17.027 -17.513 1.00 46.28 211 LEU A C 1
ATOM 1579 O O . LEU A 1 211 ? 34.293 -17.111 -16.581 1.00 46.28 211 LEU A O 1
ATOM 1583 N N . LEU A 1 212 ? 32.416 -17.807 -17.629 1.00 50.97 212 LEU A N 1
ATOM 1584 C CA . LEU A 1 212 ? 32.106 -18.930 -16.741 1.00 50.97 212 LEU A CA 1
ATOM 1585 C C . LEU A 1 212 ? 33.070 -20.102 -17.009 1.00 50.9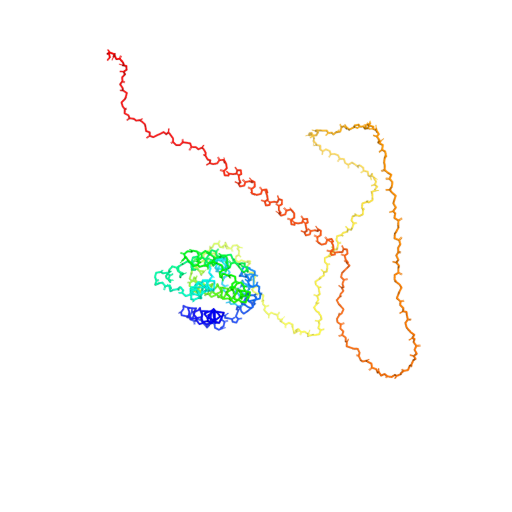7 212 LEU A C 1
ATOM 1587 O O . LEU A 1 212 ? 32.660 -21.211 -17.345 1.00 50.97 212 LEU A O 1
ATOM 1591 N N . ALA A 1 213 ? 34.367 -19.825 -16.899 1.00 42.41 213 ALA A N 1
ATOM 1592 C CA . ALA A 1 213 ? 35.425 -20.806 -16.867 1.00 42.41 213 ALA A CA 1
ATOM 1593 C C . ALA A 1 213 ? 35.453 -21.406 -15.458 1.00 42.41 213 ALA A C 1
ATOM 1595 O O . ALA A 1 213 ? 35.928 -20.786 -14.512 1.00 42.41 213 ALA A O 1
ATOM 1596 N N . GLU A 1 214 ? 34.907 -22.616 -15.376 1.00 49.38 214 GLU A N 1
ATOM 1597 C CA . GLU A 1 214 ? 35.092 -23.569 -14.282 1.00 49.38 214 GLU A CA 1
ATOM 1598 C C . GLU A 1 214 ? 34.524 -23.120 -12.925 1.00 49.38 214 GLU A C 1
ATOM 1600 O O . GLU A 1 214 ? 35.204 -22.652 -12.015 1.00 49.38 214 GLU A O 1
ATOM 1605 N N . MET A 1 215 ? 33.226 -23.402 -12.753 1.00 46.28 215 MET A N 1
ATOM 1606 C CA . MET A 1 215 ? 32.740 -23.841 -11.447 1.00 46.28 215 MET A CA 1
ATOM 1607 C C . MET A 1 215 ? 33.487 -25.126 -11.069 1.00 46.28 215 MET A C 1
ATOM 1609 O O . MET A 1 215 ? 33.060 -26.221 -11.445 1.00 46.28 215 MET A O 1
ATOM 1613 N N . ASP A 1 216 ? 34.577 -24.993 -10.313 1.00 48.34 216 ASP A N 1
ATOM 1614 C CA . ASP A 1 216 ? 35.129 -26.107 -9.545 1.00 48.34 216 ASP A CA 1
ATOM 1615 C C . ASP A 1 216 ? 33.984 -26.768 -8.752 1.00 48.34 216 ASP A C 1
ATOM 1617 O O . ASP A 1 216 ? 33.214 -26.060 -8.083 1.00 48.34 216 ASP A O 1
ATOM 1621 N N . PRO A 1 217 ? 33.828 -28.105 -8.798 1.00 53.38 217 PRO A N 1
ATOM 1622 C CA . PRO A 1 217 ? 32.864 -28.790 -7.955 1.00 53.38 217 PRO A CA 1
ATOM 1623 C C . PRO A 1 217 ? 33.157 -28.467 -6.490 1.00 53.38 217 PRO A C 1
ATOM 1625 O O . PRO A 1 217 ? 34.218 -28.811 -5.970 1.00 53.38 217 PRO A O 1
ATOM 1628 N N . ILE A 1 218 ? 32.212 -27.803 -5.820 1.00 55.00 218 ILE A N 1
ATOM 1629 C CA . ILE A 1 218 ? 32.321 -27.496 -4.392 1.00 55.00 218 ILE A CA 1
ATOM 1630 C C . ILE A 1 218 ? 32.371 -28.827 -3.638 1.00 55.00 218 ILE A C 1
ATOM 1632 O O . ILE A 1 218 ? 31.344 -29.484 -3.471 1.00 55.00 218 ILE A O 1
ATOM 1636 N N . ASP A 1 219 ? 33.565 -29.217 -3.190 1.00 54.22 219 ASP A N 1
ATOM 1637 C CA . ASP A 1 219 ? 33.751 -30.342 -2.278 1.00 54.22 219 ASP A CA 1
ATOM 1638 C C . ASP A 1 219 ? 33.019 -30.016 -0.964 1.00 54.22 219 ASP A C 1
ATOM 1640 O O . ASP A 1 219 ? 33.437 -29.097 -0.247 1.00 54.22 219 ASP A O 1
ATOM 1644 N N . PRO A 1 220 ? 31.934 -30.739 -0.618 1.00 56.59 220 PRO A N 1
ATOM 1645 C CA . PRO A 1 220 ? 31.122 -30.432 0.555 1.00 56.59 220 PRO A CA 1
ATOM 1646 C C . PRO A 1 220 ? 31.861 -30.650 1.886 1.00 56.59 220 PRO A C 1
ATOM 1648 O O . PRO A 1 220 ? 31.308 -30.325 2.938 1.00 56.59 220 PRO A O 1
ATOM 1651 N N . PHE A 1 221 ? 33.091 -31.178 1.865 1.00 56.31 221 PHE A N 1
ATOM 1652 C CA . PHE A 1 221 ? 33.924 -31.380 3.050 1.00 56.31 221 PHE A CA 1
ATOM 1653 C C . PHE A 1 221 ? 35.084 -30.383 3.196 1.00 56.31 221 PHE A C 1
ATOM 1655 O O . PHE A 1 221 ? 35.750 -30.408 4.236 1.00 56.31 221 PHE A O 1
ATOM 1662 N N . LYS A 1 222 ? 35.321 -29.474 2.237 1.00 50.19 222 LYS A N 1
ATOM 1663 C CA . LYS A 1 222 ? 36.360 -28.438 2.380 1.00 50.19 222 LYS A CA 1
ATOM 1664 C C . LYS A 1 222 ? 35.823 -27.235 3.183 1.00 50.19 222 LYS A C 1
ATOM 1666 O O . LYS A 1 222 ? 34.891 -26.573 2.729 1.00 50.19 222 LYS A O 1
ATOM 1671 N N . PRO A 1 223 ? 36.397 -26.889 4.357 1.00 54.28 223 PRO A N 1
ATOM 1672 C CA . PRO A 1 223 ? 35.988 -25.693 5.093 1.00 54.28 223 PRO A CA 1
ATOM 1673 C C . PRO A 1 223 ? 36.310 -24.416 4.298 1.00 54.28 223 PRO A C 1
ATOM 1675 O O . PRO A 1 223 ? 37.349 -24.374 3.632 1.00 54.28 223 PRO A O 1
ATOM 1678 N N . PRO A 1 224 ? 35.490 -23.352 4.391 1.00 58.50 224 PRO A N 1
ATOM 1679 C CA . PRO A 1 224 ? 35.765 -22.098 3.700 1.00 58.50 224 PRO A CA 1
ATOM 1680 C C . PRO A 1 224 ? 37.065 -21.464 4.211 1.00 58.50 224 PRO A C 1
ATOM 1682 O O . PRO A 1 224 ? 37.232 -21.227 5.412 1.00 58.50 224 PRO A O 1
ATOM 1685 N N . GLU A 1 225 ? 37.984 -21.170 3.293 1.00 60.75 225 GLU A N 1
ATOM 1686 C CA . GLU A 1 225 ? 39.232 -20.477 3.609 1.00 60.75 225 GLU A CA 1
ATOM 1687 C C . GLU A 1 225 ? 38.933 -19.031 4.026 1.00 60.75 225 GLU A C 1
ATOM 1689 O O . GLU A 1 225 ? 38.378 -18.233 3.271 1.00 60.75 225 GLU A O 1
ATOM 1694 N N . LEU A 1 226 ? 39.284 -18.692 5.269 1.00 55.84 226 LEU A N 1
ATOM 1695 C CA . LEU A 1 226 ? 39.144 -17.332 5.779 1.00 55.84 226 LEU A CA 1
ATOM 1696 C C . LEU A 1 226 ? 40.161 -16.409 5.090 1.00 55.84 226 LEU A C 1
ATOM 1698 O O . LEU A 1 226 ? 41.334 -16.783 4.995 1.00 55.84 226 LEU A O 1
ATOM 1702 N N . PRO A 1 227 ? 39.774 -15.181 4.693 1.00 59.12 227 PRO A N 1
ATOM 1703 C CA . PRO A 1 227 ? 40.717 -14.226 4.126 1.00 59.12 227 PRO A CA 1
ATOM 1704 C C . PRO A 1 227 ? 41.856 -13.937 5.122 1.00 59.12 227 PRO A C 1
ATOM 1706 O O . PRO A 1 227 ? 41.617 -13.875 6.338 1.00 59.12 227 PRO A O 1
ATOM 1709 N N . PRO A 1 228 ? 43.100 -13.749 4.640 1.00 59.03 228 PRO A N 1
ATOM 1710 C CA . PRO A 1 228 ? 44.250 -13.542 5.508 1.00 59.03 228 PRO A CA 1
ATOM 1711 C C . PRO A 1 228 ? 44.040 -12.305 6.386 1.00 59.03 228 PRO A C 1
ATOM 1713 O O . PRO A 1 228 ? 43.736 -11.213 5.907 1.00 59.03 228 PRO A O 1
ATOM 1716 N N . ARG A 1 229 ? 44.208 -12.478 7.7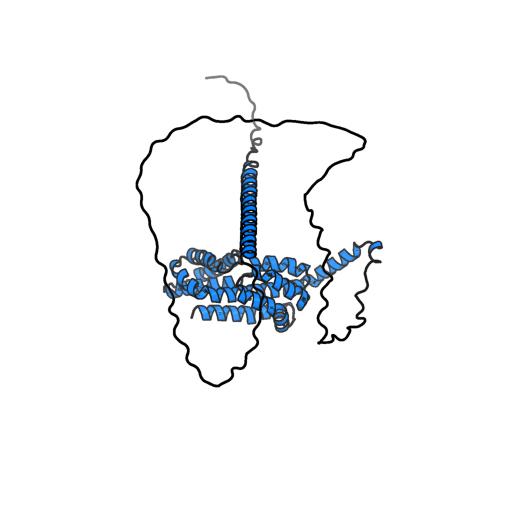03 1.00 49.28 229 ARG A N 1
ATOM 1717 C CA . ARG A 1 229 ? 44.080 -11.380 8.669 1.00 49.28 229 ARG A CA 1
ATOM 1718 C C . ARG A 1 229 ? 45.078 -10.275 8.333 1.00 49.28 229 ARG A C 1
ATOM 1720 O O . ARG A 1 229 ? 46.280 -10.530 8.282 1.00 49.28 229 ARG A O 1
ATOM 1727 N N . SER A 1 230 ? 44.580 -9.048 8.202 1.00 55.34 230 SER A N 1
ATOM 1728 C CA . SER A 1 230 ? 45.422 -7.864 8.051 1.00 55.34 230 SER A CA 1
ATOM 1729 C C . SER A 1 230 ? 46.430 -7.747 9.210 1.00 55.34 230 SER A C 1
ATOM 1731 O O . SER A 1 230 ? 46.097 -8.080 10.359 1.00 55.34 230 SER A O 1
ATOM 1733 N N . PRO A 1 231 ? 47.675 -7.295 8.949 1.00 55.59 231 PRO A N 1
ATOM 1734 C CA . PRO A 1 231 ? 48.677 -7.131 9.994 1.00 55.59 231 PRO A CA 1
ATOM 1735 C C . PRO A 1 231 ? 48.180 -6.188 11.091 1.00 55.59 231 PRO A C 1
ATOM 1737 O O . PRO A 1 231 ? 47.718 -5.078 10.830 1.00 55.59 231 PRO A O 1
ATOM 1740 N N . ARG A 1 232 ? 48.281 -6.630 12.346 1.00 46.72 232 ARG A N 1
ATOM 1741 C CA . ARG A 1 232 ? 47.893 -5.811 13.499 1.00 46.72 232 ARG A CA 1
ATOM 1742 C C . ARG A 1 232 ? 48.897 -4.650 13.629 1.00 46.72 232 ARG A C 1
ATOM 1744 O O . ARG A 1 232 ? 50.095 -4.936 13.641 1.00 46.72 232 ARG A O 1
ATOM 1751 N N . PRO A 1 233 ? 48.467 -3.379 13.756 1.00 43.53 233 PRO A N 1
ATOM 1752 C CA . PRO A 1 233 ? 49.402 -2.263 13.882 1.00 43.53 233 PRO A CA 1
ATOM 1753 C C . PRO A 1 233 ? 50.281 -2.421 15.137 1.00 43.53 233 PRO A C 1
ATOM 1755 O O . PRO A 1 233 ? 49.798 -2.913 16.168 1.00 43.53 233 PRO A O 1
ATOM 1758 N N . PRO A 1 234 ? 51.570 -2.039 15.075 1.00 46.97 234 PRO A N 1
ATOM 1759 C CA . PRO A 1 234 ? 52.501 -2.225 16.180 1.00 46.97 234 PRO A CA 1
ATOM 1760 C C . PRO A 1 234 ? 52.108 -1.370 17.391 1.00 46.97 234 PRO A C 1
ATOM 1762 O O . PRO A 1 234 ? 51.707 -0.213 17.267 1.00 46.97 234 PRO A O 1
ATOM 1765 N N . LYS A 1 235 ? 52.250 -1.937 18.593 1.00 40.00 235 LYS A N 1
ATOM 1766 C CA . LYS A 1 235 ? 51.988 -1.222 19.848 1.00 40.00 235 LYS A CA 1
ATOM 1767 C C . LYS A 1 235 ? 53.063 -0.155 20.078 1.00 40.00 235 LYS A C 1
ATOM 1769 O O . LYS A 1 235 ? 54.201 -0.498 20.393 1.00 40.00 235 LYS A O 1
ATOM 1774 N N . GLN A 1 236 ? 52.700 1.125 19.993 1.00 39.78 236 GLN A N 1
ATOM 1775 C CA . GLN A 1 236 ? 53.562 2.226 20.434 1.00 39.78 236 GLN A CA 1
ATOM 1776 C C . GLN A 1 236 ? 53.669 2.262 21.967 1.00 39.78 236 GLN A C 1
ATOM 1778 O O . GLN A 1 236 ? 52.919 2.960 22.653 1.00 39.78 236 GLN A O 1
ATOM 1783 N N . ASN A 1 237 ? 54.638 1.527 22.511 1.00 37.06 237 ASN A N 1
ATOM 1784 C CA . ASN A 1 237 ? 55.035 1.656 23.909 1.00 37.06 237 ASN A CA 1
ATOM 1785 C C . ASN A 1 237 ? 55.750 3.004 24.114 1.00 37.06 237 ASN A C 1
ATOM 1787 O O . ASN A 1 237 ? 56.906 3.162 23.730 1.00 37.06 237 ASN A O 1
ATOM 1791 N N . HIS A 1 238 ? 55.074 3.970 24.737 1.00 36.69 238 HIS A N 1
ATOM 1792 C CA . HIS A 1 238 ? 55.656 5.269 25.083 1.00 36.69 238 HIS A CA 1
ATOM 1793 C C . HIS A 1 238 ? 56.546 5.177 26.336 1.00 36.69 238 HIS A C 1
ATOM 1795 O O . HIS A 1 238 ? 56.149 5.572 27.432 1.00 36.69 238 HIS A O 1
ATOM 1801 N N . HIS A 1 239 ? 57.774 4.688 26.167 1.00 37.03 239 HIS A N 1
ATOM 1802 C CA . HIS A 1 239 ? 58.890 4.934 27.086 1.00 37.03 239 HIS A CA 1
ATOM 1803 C C . HIS A 1 239 ? 60.056 5.496 26.270 1.00 37.03 239 HIS A C 1
ATOM 1805 O O . HIS A 1 239 ? 60.549 4.844 25.354 1.00 37.03 239 HIS A O 1
ATOM 1811 N N . GLY A 1 240 ? 60.424 6.748 26.544 1.00 30.05 240 GLY A N 1
ATOM 1812 C CA . GLY A 1 240 ? 61.384 7.490 25.730 1.00 30.05 240 GLY A CA 1
ATOM 1813 C C . GLY A 1 240 ? 62.830 7.330 26.189 1.00 30.05 240 GLY A C 1
ATOM 1814 O O . GLY A 1 240 ? 63.088 7.003 27.342 1.00 30.05 240 GLY A O 1
ATOM 1815 N N . HIS A 1 241 ? 63.757 7.657 25.290 1.00 30.52 241 HIS A N 1
ATOM 1816 C CA . HIS A 1 241 ? 65.058 8.256 25.600 1.00 30.52 241 HIS A CA 1
ATOM 1817 C C . HIS A 1 241 ? 65.499 9.135 24.406 1.00 30.52 241 HIS A C 1
ATOM 1819 O O . HIS A 1 241 ? 64.783 9.229 23.410 1.00 30.52 241 HIS A O 1
ATOM 1825 N N . VAL A 1 242 ? 66.593 9.884 24.563 1.00 28.09 242 VAL A N 1
ATOM 1826 C CA . VAL A 1 242 ? 66.820 11.209 23.939 1.00 28.09 242 VAL A CA 1
ATOM 1827 C C . VAL A 1 242 ? 68.072 11.215 23.030 1.00 28.09 242 VAL A C 1
ATOM 1829 O O . VAL A 1 242 ? 68.927 10.351 23.201 1.00 28.09 242 VAL A O 1
ATOM 1832 N N . VAL A 1 243 ? 68.235 12.268 22.198 1.00 29.17 243 VAL A N 1
ATOM 1833 C CA . VAL A 1 243 ? 69.460 12.679 21.438 1.00 29.17 243 VAL A CA 1
ATOM 1834 C C . VAL A 1 243 ? 69.620 11.930 20.082 1.00 29.17 243 VAL A C 1
ATOM 1836 O O . VAL A 1 243 ? 69.342 10.742 20.023 1.00 29.17 243 VAL A O 1
ATOM 1839 N N . SER A 1 244 ? 69.989 12.522 18.924 1.00 28.30 244 SER A N 1
ATOM 1840 C CA . SER A 1 244 ? 70.747 13.762 18.619 1.00 28.30 244 SER A CA 1
ATOM 1841 C C . SER A 1 244 ? 70.222 14.608 17.422 1.00 28.30 244 SER A C 1
ATOM 1843 O O . SER A 1 244 ? 69.135 14.373 16.910 1.00 28.30 244 SER A O 1
ATOM 1845 N N . GLN A 1 245 ? 70.996 15.634 17.036 1.00 28.84 245 GLN A N 1
ATOM 1846 C CA . GLN A 1 245 ? 70.628 16.865 16.309 1.00 28.84 245 GLN A CA 1
ATOM 1847 C C . GLN A 1 245 ? 70.851 16.890 14.772 1.00 28.84 245 GLN A C 1
ATOM 1849 O O . GLN A 1 245 ? 71.552 16.050 14.215 1.00 28.84 245 GLN A O 1
ATOM 1854 N N . SER A 1 246 ? 70.417 18.025 14.184 1.00 29.00 246 SER A N 1
ATOM 1855 C CA . SER A 1 246 ? 70.881 18.721 12.953 1.00 29.00 246 SER A CA 1
ATOM 1856 C C . SER A 1 246 ? 70.085 18.461 11.655 1.00 29.00 246 SER A C 1
ATOM 1858 O O . SER A 1 246 ? 69.724 17.326 11.385 1.00 29.00 246 SER A O 1
ATOM 1860 N N . GLN A 1 247 ? 69.755 19.461 10.815 1.00 30.48 247 GLN A N 1
ATOM 1861 C CA . GLN A 1 247 ? 69.847 20.937 10.924 1.00 30.48 247 GLN A CA 1
ATOM 1862 C C . GLN A 1 247 ? 68.951 21.625 9.841 1.00 30.48 247 GLN A C 1
ATOM 1864 O O . GLN A 1 247 ? 68.413 20.947 8.976 1.00 30.48 247 GLN A O 1
ATOM 1869 N N . PHE A 1 248 ? 68.895 22.969 9.863 1.00 28.58 248 PHE A N 1
ATOM 1870 C CA . PHE A 1 248 ? 68.481 23.913 8.792 1.00 28.58 248 PHE A CA 1
ATOM 1871 C C . PHE A 1 248 ? 66.994 24.302 8.542 1.00 28.58 248 PHE A C 1
ATOM 1873 O O . PHE A 1 248 ? 66.250 23.620 7.853 1.00 28.58 248 PHE A O 1
ATOM 1880 N N . THR A 1 249 ? 66.691 25.545 8.978 1.00 29.12 249 THR A N 1
ATOM 1881 C CA . THR A 1 249 ? 65.877 26.626 8.341 1.00 29.12 249 THR A CA 1
ATOM 1882 C C . THR A 1 249 ? 64.395 26.434 7.972 1.00 29.12 249 THR A C 1
ATOM 1884 O O . THR A 1 249 ? 64.007 25.402 7.458 1.00 29.12 249 THR A O 1
ATOM 1887 N N . ALA A 1 250 ? 63.529 27.458 8.026 1.00 26.80 250 ALA A N 1
ATOM 1888 C CA . ALA A 1 250 ? 63.438 28.700 8.823 1.00 26.80 250 ALA A CA 1
ATOM 1889 C C . ALA A 1 250 ? 62.121 29.417 8.443 1.00 26.80 250 ALA A C 1
ATOM 1891 O O . ALA A 1 250 ? 61.866 29.541 7.254 1.00 26.80 250 ALA A O 1
ATOM 1892 N N . TYR A 1 251 ? 61.338 29.894 9.422 1.00 29.39 251 TYR A N 1
ATOM 1893 C CA . TYR A 1 251 ? 60.564 31.160 9.468 1.00 29.39 251 TYR A CA 1
ATOM 1894 C C . TYR A 1 251 ? 59.485 31.080 10.576 1.00 29.39 251 TYR A C 1
ATOM 1896 O O . TYR A 1 251 ? 58.733 30.117 10.674 1.00 29.39 251 TYR A O 1
ATOM 1904 N N . SER A 1 252 ? 59.443 32.115 11.415 1.00 26.77 252 SER A N 1
ATOM 1905 C CA . SER A 1 252 ? 58.493 32.380 12.523 1.00 26.77 252 SER A CA 1
ATOM 1906 C C . SER A 1 252 ? 57.775 33.721 12.218 1.00 26.77 252 SER A C 1
ATOM 1908 O O . SER A 1 252 ? 58.140 34.310 11.195 1.00 26.77 252 SER A O 1
ATOM 1910 N N . PRO A 1 253 ? 56.880 34.318 13.055 1.00 44.47 253 PRO A N 1
ATOM 1911 C CA . PRO A 1 253 ? 56.330 33.961 14.387 1.00 44.47 253 PRO A CA 1
ATOM 1912 C C . PRO A 1 253 ? 54.765 33.925 14.399 1.00 44.47 253 PRO A C 1
ATOM 1914 O O . PRO A 1 253 ? 54.166 34.045 13.343 1.00 44.47 253 PRO A O 1
ATOM 1917 N N . SER A 1 254 ? 53.993 33.691 15.477 1.00 29.89 254 SER A N 1
ATOM 1918 C CA . SER A 1 254 ? 53.975 34.226 16.865 1.00 29.89 254 SER A CA 1
ATOM 1919 C C . SER A 1 254 ? 53.096 33.330 17.779 1.00 29.89 254 SER A C 1
ATOM 1921 O O . SER A 1 254 ? 52.069 32.847 17.322 1.00 29.89 254 SER A O 1
ATOM 1923 N N . ARG A 1 255 ? 53.467 32.916 19.013 1.00 32.12 255 ARG A N 1
ATOM 1924 C CA . ARG A 1 255 ? 53.547 33.653 20.316 1.00 32.12 255 ARG A CA 1
ATOM 1925 C C . ARG A 1 255 ? 52.275 34.465 20.658 1.00 32.12 255 ARG A C 1
ATOM 1927 O O . ARG A 1 255 ? 51.788 35.160 19.788 1.00 32.12 255 ARG A O 1
ATOM 1934 N N . SER A 1 256 ? 51.745 34.532 21.892 1.00 29.69 256 SER A N 1
ATOM 1935 C CA . SER A 1 256 ? 52.058 33.935 23.224 1.00 29.69 256 SER A CA 1
ATOM 1936 C C . SER A 1 256 ? 50.825 34.129 24.165 1.00 29.69 256 SER A C 1
ATOM 1938 O O . SER A 1 256 ? 49.866 34.734 23.709 1.00 29.69 256 SER A O 1
ATOM 1940 N N . VAL A 1 257 ? 50.702 33.709 25.439 1.00 31.52 257 VAL A N 1
ATOM 1941 C CA . VAL A 1 257 ? 51.604 33.141 26.478 1.00 31.52 257 VAL A CA 1
ATOM 1942 C C . VAL A 1 257 ? 50.778 32.248 27.460 1.00 31.52 257 VAL A C 1
ATOM 1944 O O . VAL A 1 257 ? 49.670 31.847 27.118 1.00 31.52 257 VAL A O 1
ATOM 1947 N N . ARG A 1 258 ? 51.266 31.900 28.669 1.00 27.16 258 ARG A N 1
ATOM 1948 C CA . ARG A 1 258 ? 50.514 31.167 29.723 1.00 27.16 258 ARG A CA 1
ATOM 1949 C C . ARG A 1 258 ? 50.926 31.602 31.146 1.00 27.16 258 ARG A C 1
ATOM 1951 O O . ARG A 1 258 ? 52.110 31.845 31.361 1.00 27.16 258 ARG A O 1
ATOM 1958 N N . SER A 1 259 ? 50.005 31.466 32.118 1.00 29.80 259 SER A N 1
ATOM 1959 C CA . SER A 1 259 ? 50.239 31.280 33.583 1.00 29.80 259 SER A CA 1
ATOM 1960 C C . SER A 1 259 ? 50.708 32.506 34.414 1.00 29.80 259 SER A C 1
ATOM 1962 O O . SER A 1 259 ? 51.116 33.487 33.796 1.00 29.80 259 SER A O 1
ATOM 1964 N N . PRO A 1 260 ? 50.697 32.483 35.780 1.00 41.75 260 PRO A N 1
ATOM 1965 C CA . PRO A 1 260 ? 50.318 31.398 36.713 1.00 41.75 260 PRO A CA 1
ATOM 1966 C C . PRO A 1 260 ? 49.386 31.794 37.903 1.00 41.75 260 PRO A C 1
ATOM 1968 O O . PRO A 1 260 ? 48.968 32.934 38.059 1.00 41.75 260 PRO A O 1
ATOM 1971 N N . SER A 1 261 ? 49.090 30.818 38.774 1.00 31.97 261 SER A N 1
ATOM 1972 C CA . SER A 1 261 ? 48.289 30.906 40.019 1.00 31.97 261 SER A CA 1
ATOM 1973 C C . SER A 1 261 ? 49.120 31.036 41.317 1.00 31.97 261 SER A C 1
ATOM 1975 O O . SER A 1 261 ? 50.227 30.493 41.350 1.00 31.97 261 SER A O 1
ATOM 1977 N N . PRO A 1 262 ? 48.550 31.534 42.438 1.00 40.47 262 PRO A N 1
ATOM 1978 C CA . PRO A 1 262 ? 49.042 31.251 43.800 1.00 40.47 262 PRO A CA 1
ATOM 1979 C C . PRO A 1 262 ? 48.005 30.584 44.752 1.00 40.47 262 PRO A C 1
ATOM 1981 O O . PRO A 1 262 ? 46.850 30.370 44.392 1.00 40.47 262 PRO A O 1
ATOM 1984 N N . ARG A 1 263 ? 48.441 30.200 45.970 1.00 30.97 263 ARG A N 1
ATOM 1985 C CA . ARG A 1 263 ? 47.739 29.315 46.939 1.00 30.97 263 ARG A CA 1
ATOM 1986 C C . ARG A 1 263 ? 47.217 30.010 48.225 1.00 30.97 263 ARG A C 1
ATOM 1988 O O . ARG A 1 263 ? 47.902 30.859 48.777 1.00 30.97 263 ARG A O 1
ATOM 1995 N N . SER A 1 264 ? 46.140 29.426 48.786 1.00 28.67 264 SER A N 1
ATOM 1996 C CA . SER A 1 264 ? 45.829 29.158 50.224 1.00 28.67 264 SER A CA 1
ATOM 1997 C C . SER A 1 264 ? 45.585 30.272 51.271 1.00 28.67 264 SER A C 1
ATOM 1999 O O . SER A 1 264 ? 46.490 31.055 51.529 1.00 28.67 264 SER A O 1
ATOM 2001 N N . VAL A 1 265 ? 44.437 30.183 51.988 1.00 30.83 265 VAL A N 1
ATOM 2002 C CA . VAL A 1 265 ? 44.119 30.530 53.420 1.00 30.83 265 VAL A CA 1
ATOM 2003 C C . VAL A 1 265 ? 42.573 30.461 53.622 1.00 30.83 265 VAL A C 1
ATOM 2005 O O . VAL A 1 265 ? 41.875 30.803 52.678 1.00 30.83 265 VAL A O 1
ATOM 2008 N N . ARG A 1 266 ? 41.922 30.066 54.745 1.00 28.92 266 ARG A N 1
ATOM 2009 C CA . ARG A 1 266 ? 42.231 29.186 55.913 1.00 28.92 266 ARG A CA 1
ATOM 2010 C C . ARG A 1 266 ? 40.890 28.735 56.606 1.00 28.92 266 ARG A C 1
ATOM 2012 O O . ARG A 1 266 ? 39.814 29.085 56.148 1.00 28.92 266 ARG A O 1
ATOM 2019 N N . SER A 1 267 ? 40.977 27.921 57.668 1.00 30.86 267 SER A N 1
ATOM 2020 C CA . SER A 1 267 ? 39.959 27.323 58.592 1.00 30.86 267 SER A CA 1
ATOM 2021 C C . SER A 1 267 ? 39.192 28.315 59.526 1.00 30.86 267 SER A C 1
ATOM 2023 O O . SER A 1 267 ? 39.661 29.453 59.568 1.00 30.86 267 SER A O 1
ATOM 2025 N N . PRO A 1 268 ? 38.177 27.942 60.380 1.00 42.66 268 PRO A N 1
ATOM 2026 C CA . PRO A 1 268 ? 37.865 26.600 60.945 1.00 42.66 268 PRO A CA 1
ATOM 2027 C C . PRO A 1 268 ? 36.370 26.190 61.182 1.00 42.66 268 PRO A C 1
ATOM 2029 O O . PRO A 1 268 ? 35.432 26.916 60.882 1.00 42.66 268 PRO A O 1
ATOM 2032 N N . SER A 1 269 ? 36.180 24.991 61.762 1.00 30.84 269 SER A N 1
ATOM 2033 C CA . SER A 1 269 ? 34.920 24.308 62.158 1.00 30.84 269 SER A CA 1
ATOM 2034 C C . SER A 1 269 ? 34.490 24.512 63.629 1.00 30.84 269 SER A C 1
ATOM 2036 O O . SER A 1 269 ? 35.346 24.841 64.452 1.00 30.84 269 SER A O 1
ATOM 2038 N N . PRO A 1 270 ? 33.270 24.074 64.021 1.00 43.56 270 PRO A N 1
ATOM 2039 C CA . PRO A 1 270 ? 33.138 23.198 65.207 1.00 43.56 270 PRO A CA 1
ATOM 2040 C C . PRO A 1 270 ? 32.244 21.936 65.014 1.00 43.56 270 PRO A C 1
ATOM 2042 O O . PRO A 1 270 ? 31.797 21.640 63.911 1.00 43.56 270 PRO A O 1
ATOM 2045 N N . ARG A 1 271 ? 32.079 21.129 66.083 1.00 31.83 271 ARG A N 1
ATOM 2046 C CA . ARG A 1 271 ? 31.688 19.691 66.090 1.00 31.83 271 ARG A CA 1
ATOM 2047 C C . ARG A 1 271 ? 30.251 19.378 66.571 1.00 31.83 271 ARG A C 1
ATOM 2049 O O . ARG A 1 271 ? 29.748 20.070 67.445 1.00 31.83 271 ARG A O 1
ATOM 2056 N N . SER A 1 272 ? 29.725 18.215 66.155 1.00 29.34 272 SER A N 1
ATOM 2057 C CA . SER A 1 272 ? 28.757 17.324 66.856 1.00 29.34 272 SER A CA 1
ATOM 2058 C C . SER A 1 272 ? 28.733 15.982 66.076 1.00 29.34 272 SER A C 1
ATOM 2060 O O . SER A 1 272 ? 28.526 16.043 64.870 1.00 29.34 272 SER A O 1
ATOM 2062 N N . VAL A 1 273 ? 29.199 14.795 66.508 1.00 31.20 273 VAL A N 1
ATOM 2063 C CA . VAL A 1 273 ? 28.993 13.911 67.693 1.00 31.20 273 VAL A CA 1
ATOM 2064 C C . VAL A 1 273 ? 27.727 13.020 67.596 1.00 31.20 273 VAL A C 1
ATOM 2066 O O . VAL A 1 273 ? 26.679 13.487 67.175 1.00 31.20 273 VAL A O 1
ATOM 2069 N N . CYS A 1 274 ? 27.878 11.741 68.003 1.00 29.80 274 CYS A N 1
ATOM 2070 C CA . CYS A 1 274 ? 26.959 10.574 67.947 1.00 29.80 274 CYS A CA 1
ATOM 2071 C C . CYS A 1 274 ? 26.969 9.788 66.609 1.00 29.80 274 CYS A C 1
ATOM 2073 O O . CYS A 1 274 ? 26.398 10.237 65.628 1.00 29.80 274 CYS A O 1
ATOM 2075 N N . SER A 1 275 ? 27.683 8.668 66.394 1.00 29.83 275 SER A N 1
ATOM 2076 C CA . SER A 1 275 ? 27.871 7.389 67.127 1.00 29.83 275 SER A CA 1
ATOM 2077 C C . SER A 1 275 ? 26.684 6.404 67.079 1.00 29.83 275 SER A C 1
ATOM 2079 O O . SER A 1 275 ? 25.811 6.460 67.936 1.00 29.83 275 SER A O 1
ATOM 2081 N N . HIS A 1 276 ? 26.690 5.464 66.121 1.00 31.30 276 HIS A N 1
ATOM 2082 C CA . HIS A 1 276 ? 26.790 4.004 66.350 1.00 31.30 276 HIS A CA 1
ATOM 2083 C C . HIS A 1 276 ? 26.380 3.178 65.111 1.00 31.30 276 HIS A C 1
ATOM 2085 O O . HIS A 1 276 ? 25.307 3.345 64.544 1.00 31.30 276 HIS A O 1
ATOM 2091 N N . SER A 1 277 ? 27.232 2.218 64.747 1.00 33.38 277 SER A N 1
ATOM 2092 C CA . SER A 1 277 ? 26.852 0.984 64.037 1.00 33.38 277 SER A CA 1
ATOM 2093 C C . SER A 1 277 ? 27.094 -0.194 65.004 1.00 33.38 277 SER A C 1
ATOM 2095 O O . SER A 1 277 ? 27.802 0.022 65.998 1.00 33.38 277 SER A O 1
ATOM 2097 N N . PRO A 1 278 ? 26.510 -1.396 64.798 1.00 40.91 278 PRO A N 1
ATOM 2098 C CA . PRO A 1 278 ? 27.117 -2.334 63.839 1.00 40.91 278 PRO A CA 1
ATOM 2099 C C . PRO A 1 278 ? 26.159 -3.313 63.103 1.00 40.91 278 PRO A C 1
ATOM 2101 O O . PRO A 1 278 ? 25.104 -3.704 63.591 1.00 40.91 278 PRO A O 1
ATOM 2104 N N . ARG A 1 279 ? 26.607 -3.803 61.938 1.00 35.88 279 ARG A N 1
ATOM 2105 C CA . ARG A 1 279 ? 26.261 -5.134 61.370 1.00 35.88 279 ARG A CA 1
ATOM 2106 C C . ARG A 1 279 ? 27.171 -6.187 62.047 1.00 35.88 279 ARG A C 1
ATOM 2108 O O . ARG A 1 279 ? 28.289 -5.788 62.378 1.00 35.88 279 ARG A O 1
ATOM 2115 N N . PRO A 1 280 ? 26.816 -7.488 62.205 1.00 42.50 280 PRO A N 1
ATOM 2116 C CA . PRO A 1 280 ? 26.415 -8.365 61.083 1.00 42.50 280 PRO A CA 1
ATOM 2117 C C . PRO A 1 280 ? 25.444 -9.523 61.426 1.00 42.50 280 PRO A C 1
ATOM 2119 O O . PRO A 1 280 ? 25.143 -9.755 62.584 1.00 42.50 280 PRO A O 1
ATOM 2122 N N . PHE A 1 281 ? 25.051 -10.332 60.429 1.00 32.84 281 PHE A N 1
ATOM 2123 C CA . PHE A 1 281 ? 25.056 -11.801 60.570 1.00 32.84 281 PHE A CA 1
ATOM 2124 C C . PHE A 1 281 ? 25.163 -12.511 59.208 1.00 32.84 281 PHE A C 1
ATOM 2126 O O . PHE A 1 281 ? 24.880 -11.941 58.156 1.00 32.84 281 PHE A O 1
ATOM 2133 N N . ARG A 1 282 ? 25.666 -13.749 59.247 1.00 31.64 282 ARG A N 1
ATOM 2134 C CA . ARG A 1 282 ? 26.206 -14.532 58.125 1.00 31.64 282 ARG A CA 1
ATOM 2135 C C . ARG A 1 282 ? 25.464 -15.869 58.067 1.00 31.64 282 ARG A C 1
ATOM 2137 O O . ARG A 1 282 ? 25.666 -16.701 58.947 1.00 31.64 282 ARG A O 1
ATOM 2144 N N . ALA A 1 283 ? 24.605 -16.078 57.071 1.00 34.38 283 ALA A N 1
ATOM 2145 C CA . ALA A 1 283 ? 23.848 -17.324 56.947 1.00 34.38 283 ALA A CA 1
ATOM 2146 C C . ALA A 1 283 ? 24.734 -18.457 56.395 1.00 34.38 283 ALA A C 1
ATOM 2148 O O . ALA A 1 283 ? 25.277 -18.352 55.295 1.00 34.38 283 ALA A O 1
ATOM 2149 N N . HIS A 1 284 ? 24.883 -19.535 57.166 1.00 32.41 284 HIS A N 1
ATOM 2150 C CA . HIS A 1 284 ? 25.572 -20.755 56.742 1.00 32.41 284 HIS A CA 1
ATOM 2151 C C . HIS A 1 284 ? 24.592 -21.738 56.086 1.00 32.41 284 HIS A C 1
ATOM 2153 O O . HIS A 1 284 ? 23.479 -21.933 56.566 1.00 32.41 284 HIS A O 1
ATOM 2159 N N . SER A 1 285 ? 25.032 -22.388 55.007 1.00 32.50 285 SER A N 1
ATOM 2160 C CA . SER A 1 285 ? 24.293 -23.462 54.333 1.00 32.50 285 SER A CA 1
ATOM 2161 C C . SER A 1 285 ? 24.582 -24.824 54.998 1.00 32.50 285 SER A C 1
ATOM 2163 O O . SER A 1 285 ? 25.757 -25.099 55.274 1.00 32.50 285 SER A O 1
ATOM 2165 N N . PRO A 1 286 ? 23.583 -25.694 55.256 1.00 42.97 286 PRO A N 1
ATOM 2166 C CA . PRO A 1 286 ? 23.821 -27.023 55.818 1.00 42.97 286 PRO A CA 1
ATOM 2167 C C . PRO A 1 286 ? 24.227 -28.035 54.737 1.00 42.97 286 PRO A C 1
ATOM 2169 O O . PRO A 1 286 ? 23.508 -28.253 53.763 1.00 42.97 286 PRO A O 1
ATOM 2172 N N . ARG A 1 287 ? 25.349 -28.731 54.951 1.00 30.31 287 ARG A N 1
ATOM 2173 C CA . ARG A 1 287 ? 25.670 -29.975 54.233 1.00 30.31 287 ARG A CA 1
ATOM 2174 C C . ARG A 1 287 ? 24.803 -31.113 54.780 1.00 30.31 287 ARG A C 1
ATOM 2176 O O . ARG A 1 287 ? 24.844 -31.366 55.981 1.00 30.31 287 ARG A O 1
ATOM 2183 N N . VAL A 1 288 ? 24.113 -31.843 53.905 1.00 35.84 288 VAL A N 1
ATOM 2184 C CA . VAL A 1 288 ? 23.484 -33.136 54.234 1.00 35.84 288 VAL A CA 1
ATOM 2185 C C . VAL A 1 288 ? 24.365 -34.287 53.730 1.00 35.84 288 VAL A C 1
ATOM 2187 O O . VAL A 1 288 ? 25.144 -34.134 52.788 1.00 35.84 288 VAL A O 1
ATOM 2190 N N . LEU A 1 289 ? 24.313 -35.406 54.451 1.00 34.47 289 LEU A N 1
ATOM 2191 C CA . LEU A 1 289 ? 25.267 -36.516 54.407 1.00 34.47 289 LEU A CA 1
ATOM 2192 C C . LEU A 1 289 ? 25.136 -37.424 53.173 1.00 34.47 289 LEU A C 1
ATOM 2194 O O . LEU A 1 289 ? 24.082 -37.546 52.559 1.00 34.47 289 LEU A O 1
ATOM 2198 N N . ARG A 1 290 ? 26.238 -38.119 52.867 1.00 32.03 290 ARG A N 1
ATOM 2199 C CA . ARG A 1 290 ? 26.383 -39.102 51.784 1.00 32.03 290 ARG A CA 1
ATOM 2200 C C . ARG A 1 290 ? 26.322 -40.528 52.354 1.00 32.03 290 ARG A C 1
ATOM 2202 O O . ARG A 1 290 ? 27.085 -40.839 53.265 1.00 32.03 290 ARG A O 1
ATOM 2209 N N . ARG A 1 291 ? 25.518 -41.413 51.756 1.00 30.20 291 ARG A N 1
ATOM 2210 C CA . ARG A 1 291 ? 25.721 -42.880 51.771 1.00 30.20 291 ARG A CA 1
ATOM 2211 C C . ARG A 1 291 ? 25.539 -43.434 50.337 1.00 30.20 291 ARG A C 1
ATOM 2213 O O . ARG A 1 291 ? 24.952 -42.720 49.526 1.00 30.20 291 ARG A O 1
ATOM 2220 N N . PRO A 1 292 ? 26.139 -44.589 49.987 1.00 41.94 292 PRO A N 1
ATOM 2221 C CA . PRO A 1 292 ? 26.383 -44.980 48.591 1.00 41.94 292 PRO A CA 1
ATOM 2222 C C . PRO A 1 292 ? 25.381 -46.010 48.025 1.00 41.94 292 PRO A C 1
ATOM 2224 O O . PRO A 1 292 ? 24.481 -46.440 48.736 1.00 41.94 292 PRO A O 1
ATOM 2227 N N . GLU A 1 293 ? 25.663 -46.431 46.779 1.00 30.22 293 GLU A N 1
ATOM 2228 C CA . GLU A 1 293 ? 25.036 -47.499 45.964 1.00 30.22 293 GLU A CA 1
ATOM 2229 C C . GLU A 1 293 ? 23.743 -47.130 45.205 1.00 30.22 293 GLU A C 1
ATOM 2231 O O . GLU A 1 293 ? 22.950 -46.328 45.682 1.00 30.22 293 GLU A O 1
ATOM 2236 N N . ALA A 1 294 ? 23.460 -47.671 44.009 1.00 30.53 294 ALA A N 1
ATOM 2237 C CA . ALA A 1 294 ? 24.330 -48.186 42.933 1.00 30.53 294 ALA A CA 1
ATOM 2238 C C . ALA A 1 294 ? 23.512 -48.301 41.623 1.00 30.53 294 ALA A C 1
ATOM 2240 O O . ALA A 1 294 ? 22.360 -48.716 41.667 1.00 30.53 294 ALA A O 1
ATOM 2241 N N . GLY A 1 295 ? 24.127 -48.015 40.466 1.00 29.45 295 GLY A N 1
ATOM 2242 C CA . GLY A 1 295 ? 23.605 -48.376 39.134 1.00 29.45 295 GLY A CA 1
ATOM 2243 C C . GLY A 1 295 ? 22.473 -47.506 38.559 1.00 29.45 295 GLY A C 1
ATOM 2244 O O . GLY A 1 295 ? 21.336 -47.580 38.996 1.00 29.45 295 GLY A O 1
ATOM 2245 N N . TYR A 1 296 ? 22.782 -46.701 37.538 1.00 30.95 296 TYR A N 1
ATOM 2246 C CA . TYR A 1 296 ? 22.385 -46.906 36.129 1.00 30.95 296 TYR A CA 1
ATOM 2247 C C . TYR A 1 296 ? 22.865 -45.701 35.293 1.00 30.95 296 TYR A C 1
ATOM 2249 O O . TYR A 1 296 ? 22.875 -44.564 35.762 1.00 30.95 296 TYR A O 1
ATOM 2257 N N . CYS A 1 297 ? 23.374 -45.958 34.086 1.00 31.52 297 CYS A N 1
ATOM 2258 C CA . CYS A 1 297 ? 24.157 -44.982 33.321 1.00 31.52 297 CYS A CA 1
ATOM 2259 C C . CYS A 1 297 ? 23.294 -43.939 32.593 1.00 31.52 297 CYS A C 1
ATOM 2261 O O . CYS A 1 297 ? 22.318 -44.286 31.935 1.00 31.52 297 CYS A O 1
ATOM 2263 N N . ALA A 1 298 ? 23.728 -42.676 32.627 1.00 31.48 298 ALA A N 1
ATOM 2264 C CA . ALA A 1 298 ? 23.209 -41.613 31.771 1.00 31.48 298 ALA A CA 1
ATOM 2265 C C . ALA A 1 298 ? 24.067 -41.468 30.500 1.00 31.48 298 ALA A C 1
ATOM 2267 O O . ALA A 1 298 ? 25.296 -41.480 30.576 1.00 31.48 298 ALA A O 1
ATOM 2268 N N . LEU A 1 299 ? 23.417 -41.288 29.347 1.00 33.53 299 LEU A N 1
ATOM 2269 C CA . LEU A 1 299 ? 24.057 -40.862 28.098 1.00 33.53 299 LEU A CA 1
ATOM 2270 C C . LEU A 1 299 ? 24.068 -39.322 28.032 1.00 33.53 299 LEU A C 1
ATOM 2272 O O . LEU A 1 299 ? 23.016 -38.720 28.249 1.00 33.53 299 LEU A O 1
ATOM 2276 N N . PRO A 1 300 ? 25.204 -38.666 27.732 1.00 32.91 300 PRO A N 1
ATOM 2277 C CA . PRO A 1 300 ? 25.253 -37.215 27.594 1.00 32.91 300 PRO A CA 1
ATOM 2278 C C . PRO A 1 300 ? 24.885 -36.768 26.171 1.00 32.91 300 PRO A C 1
ATOM 2280 O O . PRO A 1 300 ? 25.549 -37.127 25.198 1.00 32.91 300 PRO A O 1
ATOM 2283 N N . SER A 1 301 ? 23.859 -35.927 26.054 1.00 30.61 301 SER A N 1
ATOM 2284 C CA . SER A 1 301 ? 23.577 -35.145 24.848 1.00 30.61 301 SER A CA 1
ATOM 2285 C C . SER A 1 301 ? 24.583 -33.997 24.712 1.00 30.61 301 SER A C 1
ATOM 2287 O O . SER A 1 301 ? 24.795 -33.236 25.656 1.00 30.61 301 SER A O 1
ATOM 2289 N N . HIS A 1 302 ? 25.203 -33.873 23.539 1.00 30.72 302 HIS A N 1
ATOM 2290 C CA . HIS A 1 302 ? 26.157 -32.808 23.228 1.00 30.72 302 HIS A CA 1
ATOM 2291 C C . HIS A 1 302 ? 25.417 -31.484 22.996 1.00 30.72 302 HIS A C 1
ATOM 2293 O O . HIS A 1 302 ? 24.593 -31.410 22.088 1.00 30.72 302 HIS A O 1
ATOM 2299 N N . ASP A 1 303 ? 25.733 -30.448 23.777 1.00 32.56 303 ASP A N 1
ATOM 2300 C CA . ASP A 1 303 ? 25.111 -29.126 23.648 1.00 32.56 303 ASP A CA 1
ATOM 2301 C C . ASP A 1 303 ? 26.153 -28.003 23.500 1.00 32.56 303 ASP A C 1
ATOM 2303 O O . ASP A 1 303 ? 27.299 -28.114 23.953 1.00 32.56 303 ASP A O 1
ATOM 2307 N N . ASN A 1 304 ? 25.769 -26.935 22.800 1.00 33.41 304 ASN A N 1
ATOM 2308 C CA . ASN A 1 304 ? 26.693 -25.949 22.229 1.00 33.41 304 ASN A CA 1
ATOM 2309 C C . ASN A 1 304 ? 27.386 -25.051 23.271 1.00 33.41 304 ASN A C 1
ATOM 2311 O O . ASN A 1 304 ? 26.736 -24.337 24.034 1.00 33.41 304 ASN A O 1
ATOM 2315 N N . GLN A 1 305 ? 28.721 -24.960 23.214 1.00 33.00 305 GLN A N 1
ATOM 2316 C CA . GLN A 1 305 ? 29.481 -23.949 23.960 1.00 33.00 305 GLN A CA 1
ATOM 2317 C C . GLN A 1 305 ? 29.667 -22.667 23.134 1.00 33.00 305 GLN A C 1
ATOM 2319 O O . GLN A 1 305 ? 30.559 -22.576 22.292 1.00 33.00 305 GLN A O 1
ATOM 2324 N N . VAL A 1 306 ? 28.869 -21.638 23.430 1.00 34.28 306 VAL A N 1
ATOM 2325 C CA . VAL A 1 306 ? 29.133 -20.258 22.986 1.00 34.28 306 VAL A CA 1
ATOM 2326 C C . VAL A 1 306 ? 30.062 -19.571 24.002 1.00 34.28 306 VAL A C 1
ATOM 2328 O O . VAL A 1 306 ? 29.710 -19.510 25.184 1.00 34.28 306 VAL A O 1
ATOM 2331 N N . PRO A 1 307 ? 31.222 -19.008 23.603 1.00 37.72 307 PRO A N 1
ATOM 2332 C CA . PRO A 1 307 ? 32.110 -18.313 24.535 1.00 37.72 307 PRO A CA 1
ATOM 2333 C C . PRO A 1 307 ? 31.486 -17.003 25.039 1.00 37.72 307 PRO A C 1
ATOM 2335 O O . PRO A 1 307 ? 31.311 -16.044 24.287 1.00 37.72 307 PRO A O 1
ATOM 2338 N N . THR A 1 308 ? 31.171 -16.930 26.333 1.00 43.41 308 THR A N 1
ATOM 2339 C CA . THR A 1 308 ? 30.642 -15.703 26.947 1.00 43.41 308 THR A CA 1
ATOM 2340 C C . THR A 1 308 ? 31.757 -14.677 27.181 1.00 43.41 308 THR A C 1
ATOM 2342 O O . THR A 1 308 ? 32.723 -14.926 27.900 1.00 43.41 308 THR A O 1
ATOM 2345 N N . LEU A 1 309 ? 31.632 -13.492 26.572 1.00 46.00 309 LEU A N 1
ATOM 2346 C CA . LEU A 1 309 ? 32.601 -12.401 26.739 1.00 46.00 309 LEU A CA 1
ATOM 2347 C C . LEU A 1 309 ? 32.595 -11.830 28.179 1.00 46.00 309 LEU A C 1
ATOM 2349 O O . LEU A 1 309 ? 31.521 -11.695 28.775 1.00 46.00 309 LEU A O 1
ATOM 2353 N N . PRO A 1 310 ? 33.757 -11.424 28.739 1.00 49.16 310 PRO A N 1
ATOM 2354 C CA . PRO A 1 310 ? 33.839 -10.888 30.101 1.00 49.16 310 PRO A CA 1
ATOM 2355 C C . PRO A 1 310 ? 33.022 -9.602 30.313 1.00 49.16 310 PRO A C 1
ATOM 2357 O O . PRO A 1 310 ? 33.019 -8.708 29.464 1.00 49.16 310 PRO A O 1
ATOM 2360 N N . ARG A 1 311 ? 32.393 -9.467 31.495 1.00 48.03 311 ARG A N 1
ATOM 2361 C CA . ARG A 1 311 ? 31.520 -8.327 31.872 1.00 48.03 311 ARG A CA 1
ATOM 2362 C C . ARG A 1 311 ? 32.117 -6.945 31.572 1.00 48.03 311 ARG A C 1
ATOM 2364 O O . ARG A 1 311 ? 31.420 -6.104 31.011 1.00 48.03 311 ARG A O 1
ATOM 2371 N N . SER A 1 312 ? 33.405 -6.748 31.852 1.00 48.25 312 SER A N 1
ATOM 2372 C CA . SER A 1 312 ? 34.108 -5.471 31.649 1.00 48.25 312 SER A CA 1
ATOM 2373 C C . SER A 1 312 ? 34.140 -4.995 30.191 1.00 48.25 312 SER A C 1
ATOM 2375 O O . SER A 1 312 ? 34.256 -3.798 29.935 1.00 48.25 312 SER A O 1
ATOM 2377 N N . HIS A 1 313 ? 34.013 -5.902 29.218 1.00 51.06 313 HIS A N 1
ATOM 2378 C CA . HIS A 1 313 ? 33.924 -5.538 27.803 1.00 51.06 313 HIS A CA 1
ATOM 2379 C C . HIS A 1 313 ? 32.504 -5.103 27.400 1.00 51.06 313 HIS A C 1
ATOM 2381 O O . HIS A 1 313 ? 32.334 -4.351 26.441 1.00 51.06 313 HIS A O 1
ATOM 2387 N N . ARG A 1 314 ? 31.487 -5.561 28.142 1.00 55.84 314 ARG A N 1
ATOM 2388 C CA . ARG A 1 314 ? 30.070 -5.230 27.934 1.00 55.84 314 ARG A CA 1
ATOM 2389 C C . ARG A 1 314 ? 29.708 -3.876 28.551 1.00 55.84 314 ARG A C 1
ATOM 2391 O O . ARG A 1 314 ? 28.889 -3.161 27.991 1.00 55.84 314 ARG A O 1
ATOM 2398 N N . GLU A 1 315 ? 30.352 -3.515 29.659 1.00 54.81 315 GLU A N 1
ATOM 2399 C CA . GLU A 1 315 ? 30.253 -2.186 30.284 1.00 54.81 315 GLU A CA 1
ATOM 2400 C C . GLU A 1 315 ? 30.903 -1.116 29.393 1.00 54.81 315 GLU A C 1
ATOM 2402 O O . GLU A 1 315 ? 30.218 -0.201 28.949 1.00 54.81 315 GLU A O 1
ATOM 2407 N N . ARG A 1 316 ? 32.156 -1.324 28.958 1.00 58.47 316 ARG A N 1
ATOM 2408 C CA . ARG A 1 316 ? 32.851 -0.411 28.023 1.00 58.47 316 ARG A CA 1
ATOM 2409 C C . ARG A 1 316 ? 32.142 -0.208 26.680 1.00 58.47 316 ARG A C 1
ATOM 2411 O O . ARG A 1 316 ? 32.371 0.807 26.030 1.00 58.47 316 ARG A O 1
ATOM 2418 N N . ALA A 1 317 ? 31.335 -1.172 26.232 1.00 61.50 317 ALA A N 1
ATOM 2419 C CA . ALA A 1 317 ? 30.508 -1.011 25.038 1.00 61.50 317 ALA A CA 1
ATOM 2420 C C . ALA A 1 317 ? 29.354 -0.024 25.291 1.00 61.50 317 ALA A C 1
ATOM 2422 O O . ALA A 1 317 ? 29.185 0.909 24.514 1.00 61.50 317 ALA A O 1
ATOM 2423 N N . ARG A 1 318 ? 28.641 -0.170 26.417 1.00 67.12 318 ARG A N 1
ATOM 2424 C CA . ARG A 1 318 ? 27.554 0.741 26.823 1.00 67.12 318 ARG A CA 1
ATOM 2425 C C . ARG A 1 318 ? 28.044 2.158 27.102 1.00 67.12 318 ARG A C 1
ATOM 2427 O O . ARG A 1 318 ? 27.339 3.108 26.790 1.00 67.12 318 ARG A O 1
ATOM 2434 N N . ASP A 1 319 ? 29.235 2.309 27.678 1.00 64.44 319 ASP A N 1
ATOM 2435 C CA . ASP A 1 319 ? 29.795 3.636 27.954 1.00 64.44 319 ASP A CA 1
ATOM 2436 C C . ASP A 1 319 ? 30.106 4.386 26.648 1.00 64.44 319 ASP A C 1
ATOM 2438 O O . ASP A 1 319 ? 29.768 5.559 26.519 1.00 64.44 319 ASP A O 1
ATOM 2442 N N . ARG A 1 320 ? 30.647 3.690 25.636 1.00 70.12 320 ARG A N 1
ATOM 2443 C CA . ARG A 1 320 ? 30.861 4.247 24.286 1.00 70.12 320 ARG A CA 1
ATOM 2444 C C . ARG A 1 320 ? 29.557 4.577 23.565 1.00 70.12 320 ARG A C 1
ATOM 2446 O O . ARG A 1 320 ? 29.493 5.571 22.858 1.00 70.12 320 ARG A O 1
ATOM 2453 N N . GLU A 1 321 ? 28.538 3.742 23.730 1.00 67.31 321 GLU A N 1
ATOM 2454 C CA . GLU A 1 321 ? 27.204 3.950 23.159 1.00 67.31 321 GLU A CA 1
ATOM 2455 C C . GLU A 1 321 ? 26.529 5.189 23.772 1.00 67.31 321 GLU A C 1
ATOM 2457 O O . GLU A 1 321 ? 26.022 6.038 23.045 1.00 67.31 321 GLU A O 1
ATOM 2462 N N . ARG A 1 322 ? 26.640 5.372 25.095 1.00 70.75 322 ARG A N 1
ATOM 2463 C CA . ARG A 1 322 ? 26.195 6.586 25.802 1.00 70.75 322 ARG A CA 1
ATOM 2464 C C . ARG A 1 322 ? 26.960 7.838 25.382 1.00 70.75 322 ARG A C 1
ATOM 2466 O O . ARG A 1 322 ? 26.352 8.891 25.236 1.00 70.75 322 ARG A O 1
ATOM 2473 N N . GLU A 1 323 ? 28.274 7.737 25.198 1.00 66.19 323 GLU A N 1
ATOM 2474 C CA . GLU A 1 323 ? 29.091 8.862 24.734 1.00 66.19 323 GLU A CA 1
ATOM 2475 C C . GLU A 1 323 ? 28.777 9.232 23.274 1.00 66.19 323 GLU A C 1
ATOM 2477 O O . GLU A 1 323 ? 28.820 10.406 22.923 1.00 66.19 323 GLU A O 1
ATOM 2482 N N . ARG A 1 324 ? 28.404 8.253 22.438 1.00 74.56 324 ARG A N 1
ATOM 2483 C CA . ARG A 1 324 ? 27.962 8.478 21.056 1.00 74.56 324 ARG A CA 1
ATOM 2484 C C . ARG A 1 324 ? 26.609 9.194 21.007 1.00 74.56 324 ARG A C 1
ATOM 2486 O O . ARG A 1 324 ? 26.540 10.260 20.411 1.00 74.56 324 ARG A O 1
ATOM 2493 N N . LEU A 1 325 ? 25.605 8.677 21.723 1.00 73.94 325 LEU A N 1
ATOM 2494 C CA . LEU A 1 325 ? 24.274 9.293 21.826 1.00 73.94 325 LEU A CA 1
ATOM 2495 C C . LEU A 1 325 ? 24.334 10.729 22.359 1.00 73.94 325 LEU A C 1
ATOM 2497 O O . LEU A 1 325 ? 23.608 11.594 21.889 1.00 73.94 325 LEU A O 1
ATOM 2501 N N . ARG A 1 326 ? 25.230 10.998 23.317 1.00 70.31 326 ARG A N 1
ATOM 2502 C CA . ARG A 1 326 ? 25.420 12.345 23.863 1.00 70.31 326 ARG A CA 1
ATOM 2503 C C . ARG A 1 326 ? 26.002 13.331 22.841 1.00 70.31 326 ARG A C 1
ATOM 2505 O O . ARG A 1 326 ? 25.622 14.494 22.853 1.00 70.31 326 ARG A O 1
ATOM 2512 N N . ARG A 1 327 ? 26.908 12.884 21.967 1.00 70.38 327 ARG A N 1
ATOM 2513 C CA . ARG A 1 327 ? 27.442 13.733 20.887 1.00 70.38 327 ARG A CA 1
ATOM 2514 C C . ARG A 1 327 ? 26.417 13.959 19.781 1.00 70.38 327 ARG A C 1
ATOM 2516 O O . ARG A 1 327 ? 26.411 15.033 19.199 1.00 70.38 327 ARG A O 1
ATOM 2523 N N . GLU A 1 328 ? 25.562 12.971 19.519 1.00 72.62 328 GLU A N 1
ATOM 2524 C CA . GLU A 1 328 ? 24.427 13.105 18.597 1.00 72.62 328 GLU A CA 1
ATOM 2525 C C . GLU A 1 328 ? 23.429 14.153 19.138 1.00 72.62 328 GLU A C 1
ATOM 2527 O O . GLU A 1 328 ? 23.137 15.110 18.433 1.00 72.62 328 GLU A O 1
ATOM 2532 N N . SER A 1 329 ? 23.056 14.118 20.427 1.00 72.19 329 SER A N 1
ATOM 2533 C CA . SER A 1 329 ? 22.211 15.178 21.015 1.00 72.19 329 SER A CA 1
ATOM 2534 C C . SER A 1 329 ? 22.884 16.559 21.076 1.00 72.19 329 SER A C 1
ATOM 2536 O O . SER A 1 329 ? 22.222 17.571 20.884 1.00 72.19 329 SER A O 1
ATOM 2538 N N . GLU A 1 330 ? 24.198 16.620 21.335 1.00 73.19 330 GLU A N 1
ATOM 2539 C CA . GLU A 1 330 ? 24.952 17.888 21.345 1.00 73.19 330 GLU A CA 1
ATOM 2540 C C . GLU A 1 330 ? 25.083 18.496 19.927 1.00 73.19 330 GLU A C 1
ATOM 2542 O O . GLU A 1 330 ? 25.246 19.705 19.819 1.00 73.19 330 GLU A O 1
ATOM 2547 N N . THR A 1 331 ? 24.966 17.699 18.850 1.00 75.69 331 THR A N 1
ATOM 2548 C CA . THR A 1 331 ? 24.915 18.215 17.462 1.00 75.69 331 THR A CA 1
ATOM 2549 C C . THR A 1 331 ? 23.500 18.584 17.015 1.00 75.69 331 THR A C 1
ATOM 2551 O O . THR A 1 331 ? 23.342 19.564 16.293 1.00 75.69 331 THR A O 1
ATOM 2554 N N . GLU A 1 332 ? 22.468 17.878 17.485 1.00 73.44 332 GLU A N 1
ATOM 2555 C CA . GLU A 1 332 ? 21.064 18.254 17.249 1.00 73.44 332 GLU A CA 1
ATOM 2556 C C . GLU A 1 332 ? 20.713 19.614 17.894 1.00 73.44 332 GLU A C 1
ATOM 2558 O O . GLU A 1 332 ? 20.112 20.457 17.229 1.00 73.44 332 GLU A O 1
ATOM 2563 N N . GLU A 1 333 ? 21.159 19.889 19.132 1.00 71.50 333 GLU A N 1
ATOM 2564 C CA . GLU A 1 333 ? 20.982 21.210 19.776 1.00 71.50 333 GLU A CA 1
ATOM 2565 C C . GLU A 1 333 ? 21.738 22.348 19.053 1.00 71.50 333 GLU A C 1
ATOM 2567 O O . GLU A 1 333 ? 21.315 23.507 19.107 1.00 71.50 333 GLU A O 1
ATOM 2572 N N . GLU A 1 334 ? 22.861 22.044 18.392 1.00 68.00 334 GLU A N 1
ATOM 2573 C CA . GLU A 1 334 ? 23.661 23.025 17.644 1.00 68.00 334 GLU A CA 1
ATOM 2574 C C . GLU A 1 334 ? 23.011 23.340 16.281 1.00 68.00 334 GLU A C 1
ATOM 2576 O O . GLU A 1 334 ? 22.837 24.513 15.949 1.00 68.00 334 GLU A O 1
ATOM 2581 N N . GLU A 1 335 ? 22.513 22.327 15.555 1.00 69.25 335 GLU A N 1
ATOM 2582 C CA . GLU A 1 335 ? 21.708 22.533 14.337 1.00 69.25 335 GLU A CA 1
ATOM 2583 C C . GLU A 1 335 ? 20.390 23.281 14.604 1.00 69.25 335 GLU A C 1
ATOM 2585 O O . GLU A 1 335 ? 19.981 24.115 13.792 1.00 69.25 335 GLU A O 1
ATOM 2590 N N . GLU A 1 336 ? 19.701 23.003 15.716 1.00 70.94 336 GLU A N 1
ATOM 2591 C CA . GLU A 1 336 ? 18.459 23.704 16.067 1.00 70.94 336 GLU A CA 1
ATOM 2592 C C . GLU A 1 336 ? 18.729 25.182 16.400 1.00 70.94 336 GLU A C 1
ATOM 2594 O O . GLU A 1 336 ? 17.984 26.065 15.963 1.00 70.94 336 GLU A O 1
ATOM 2599 N N . ARG A 1 337 ? 19.846 25.482 17.080 1.00 68.75 337 ARG A N 1
ATOM 2600 C CA . ARG A 1 337 ? 20.306 26.861 17.315 1.00 68.75 337 ARG A CA 1
ATOM 2601 C C . ARG A 1 337 ? 20.588 27.622 16.025 1.00 68.75 337 ARG A C 1
ATOM 2603 O O . ARG A 1 337 ? 20.162 28.772 15.916 1.00 68.75 337 ARG A O 1
ATOM 2610 N N . ASP A 1 338 ? 21.281 27.008 15.071 1.00 67.38 338 ASP A N 1
ATOM 2611 C CA . ASP A 1 338 ? 21.631 27.670 13.811 1.00 67.38 338 ASP A CA 1
ATOM 2612 C C . ASP A 1 338 ? 20.394 27.930 12.933 1.00 67.38 338 ASP A C 1
ATOM 2614 O O . ASP A 1 338 ? 20.308 28.985 12.302 1.00 67.38 338 ASP A O 1
ATOM 2618 N N . ARG A 1 339 ? 19.381 27.048 12.959 1.00 66.62 339 ARG A N 1
ATOM 2619 C CA . ARG A 1 339 ? 18.090 27.298 12.285 1.00 66.62 339 ARG A CA 1
ATOM 2620 C C . ARG A 1 339 ? 17.339 28.482 12.898 1.00 66.62 339 ARG A C 1
ATOM 2622 O O . ARG A 1 339 ? 16.921 29.373 12.163 1.00 66.62 339 ARG A O 1
ATOM 2629 N N . VAL A 1 340 ? 17.233 28.536 14.229 1.00 64.75 340 VAL A N 1
ATOM 2630 C CA . VAL A 1 340 ? 16.560 29.643 14.939 1.00 64.75 340 VAL A CA 1
ATOM 2631 C C . VAL A 1 340 ? 17.280 30.980 14.721 1.00 64.75 340 VAL A C 1
ATOM 2633 O O . VAL A 1 340 ? 16.629 32.018 14.628 1.00 64.75 340 VAL A O 1
ATOM 2636 N N . LEU A 1 341 ? 18.612 30.982 14.607 1.00 58.31 341 LEU A N 1
ATOM 2637 C CA . LEU A 1 341 ? 19.373 32.193 14.284 1.00 58.31 341 LEU A CA 1
ATOM 2638 C C . LEU A 1 341 ? 19.201 32.616 12.815 1.00 58.31 341 LEU A C 1
ATOM 2640 O O . LEU A 1 341 ? 19.073 33.814 12.554 1.00 58.31 341 LEU A O 1
ATOM 2644 N N . GLY A 1 342 ? 19.127 31.665 11.878 1.00 51.94 342 GLY A N 1
ATOM 2645 C CA . GLY A 1 342 ? 18.856 31.936 10.463 1.00 51.94 342 GLY A CA 1
ATOM 2646 C C . GLY A 1 342 ? 17.504 32.620 10.228 1.00 51.94 342 GLY A C 1
ATOM 2647 O O . GLY A 1 342 ? 17.447 33.650 9.560 1.00 51.94 342 GLY A O 1
ATOM 2648 N N . GLU A 1 343 ? 16.432 32.124 10.854 1.00 53.25 343 GLU A N 1
ATOM 2649 C CA . GLU A 1 343 ? 15.082 32.700 10.708 1.00 53.25 343 GLU A CA 1
ATOM 2650 C C . GLU A 1 343 ? 14.955 34.135 11.257 1.00 53.25 343 GLU A C 1
ATOM 2652 O O . GLU A 1 343 ? 14.051 34.867 10.859 1.00 53.25 343 GLU A O 1
ATOM 2657 N N . THR A 1 344 ? 15.869 34.578 12.131 1.00 46.50 344 THR A N 1
ATOM 2658 C CA . THR A 1 344 ? 15.867 35.958 12.657 1.00 46.50 344 THR A CA 1
ATOM 2659 C C . THR A 1 344 ? 16.573 36.993 11.775 1.00 46.50 344 THR A C 1
ATOM 2661 O O . THR A 1 344 ? 16.526 38.175 12.110 1.00 46.50 344 THR A O 1
ATOM 2664 N N . SER A 1 345 ? 17.218 36.593 10.669 1.00 44.34 345 SER A N 1
ATOM 2665 C CA . SER A 1 345 ? 18.019 37.512 9.837 1.00 44.34 345 SER A CA 1
ATOM 2666 C C . SER A 1 345 ? 17.334 38.000 8.553 1.00 44.34 345 SER A C 1
ATOM 2668 O O . SER A 1 345 ? 17.705 39.060 8.055 1.00 44.34 345 SER A O 1
ATOM 2670 N N . ASP A 1 346 ? 16.341 37.278 8.028 1.00 44.19 346 ASP A N 1
ATOM 2671 C CA . ASP A 1 346 ? 15.745 37.541 6.701 1.00 44.19 346 ASP A CA 1
ATOM 2672 C C . ASP A 1 346 ? 14.401 38.307 6.786 1.00 44.19 346 ASP A C 1
ATOM 2674 O O . ASP A 1 346 ? 13.510 38.143 5.952 1.00 44.19 346 ASP A O 1
ATOM 2678 N N . GLY A 1 347 ? 14.229 39.120 7.838 1.00 44.62 347 GLY A N 1
ATOM 2679 C CA . GLY A 1 347 ? 12.931 39.662 8.269 1.00 44.62 347 GLY A CA 1
ATOM 2680 C C . GLY A 1 347 ? 12.734 41.184 8.225 1.00 44.62 347 GLY A C 1
ATOM 2681 O O . GLY A 1 347 ? 11.677 41.637 8.655 1.00 44.62 347 GLY A O 1
ATOM 2682 N N . GLU A 1 348 ? 13.693 41.983 7.738 1.00 46.62 348 GLU A N 1
ATOM 2683 C CA . GLU A 1 348 ? 13.553 43.451 7.638 1.00 46.62 348 GLU A CA 1
ATOM 2684 C C . GLU A 1 348 ? 14.196 44.036 6.361 1.00 46.62 348 GLU A C 1
ATOM 2686 O O . GLU A 1 348 ? 15.297 44.582 6.395 1.00 46.62 348 GLU A O 1
ATOM 2691 N N . GLU A 1 349 ? 13.473 44.022 5.235 1.00 40.81 349 GLU A N 1
ATOM 2692 C CA . GLU A 1 349 ? 13.691 45.003 4.159 1.00 40.81 349 GLU A CA 1
ATOM 2693 C C . GLU A 1 349 ? 12.339 45.594 3.723 1.00 40.81 349 GLU A C 1
ATOM 2695 O O . GLU A 1 349 ? 11.477 44.914 3.168 1.00 40.81 349 GLU A O 1
ATOM 2700 N N . SER A 1 350 ? 12.117 46.862 4.087 1.00 43.50 350 SER A N 1
ATOM 2701 C CA . SER A 1 350 ? 10.821 47.542 3.980 1.00 43.50 350 SER A CA 1
ATOM 2702 C C . SER A 1 350 ? 10.606 48.132 2.585 1.00 43.50 350 SER A C 1
ATOM 2704 O O . SER A 1 350 ? 11.316 49.052 2.177 1.00 43.50 350 SER A O 1
ATOM 2706 N N . ASP A 1 351 ? 9.583 47.649 1.882 1.00 41.38 351 ASP A N 1
ATOM 2707 C CA . ASP A 1 351 ? 9.173 48.138 0.562 1.00 41.38 351 ASP A CA 1
ATOM 2708 C C . ASP A 1 351 ? 8.361 49.443 0.688 1.00 41.38 351 ASP A C 1
ATOM 2710 O O . ASP A 1 351 ? 7.163 49.416 0.968 1.00 41.38 351 ASP A O 1
ATOM 2714 N N . ASP A 1 352 ? 9.026 50.599 0.546 1.00 44.25 352 ASP A N 1
ATOM 2715 C CA . ASP A 1 352 ? 8.417 51.913 0.824 1.00 44.25 352 ASP A CA 1
ATOM 2716 C C . ASP A 1 352 ? 8.816 53.014 -0.190 1.00 44.25 352 ASP A C 1
ATOM 2718 O O . ASP A 1 352 ? 9.264 54.103 0.170 1.00 44.25 352 ASP A O 1
ATOM 2722 N N . THR A 1 353 ? 8.687 52.746 -1.503 1.00 46.09 353 THR A N 1
ATOM 2723 C CA . THR A 1 353 ? 8.880 53.772 -2.566 1.00 46.09 353 THR A CA 1
ATOM 2724 C C . THR A 1 353 ? 7.929 53.655 -3.774 1.00 46.09 353 THR A C 1
ATOM 2726 O O . THR A 1 353 ? 8.364 53.661 -4.927 1.00 46.09 353 THR A O 1
ATOM 2729 N N . ALA A 1 354 ? 6.606 53.617 -3.556 1.00 41.25 354 ALA A N 1
ATOM 2730 C CA . ALA A 1 354 ? 5.645 53.507 -4.672 1.00 41.25 354 ALA A CA 1
ATOM 2731 C C . ALA A 1 354 ? 4.366 54.374 -4.609 1.00 41.25 354 ALA A C 1
ATOM 2733 O O . ALA A 1 354 ? 3.440 54.106 -5.376 1.00 41.25 354 ALA A O 1
ATOM 2734 N N . TYR A 1 355 ? 4.276 55.423 -3.770 1.00 39.03 355 TYR A N 1
ATOM 2735 C CA . TYR A 1 355 ? 3.053 56.252 -3.734 1.00 39.03 355 TYR A CA 1
ATOM 2736 C C . TYR A 1 355 ? 3.210 57.732 -3.320 1.00 39.03 355 TYR A C 1
ATOM 2738 O O . TYR A 1 355 ? 2.556 58.181 -2.389 1.00 39.03 355 TYR A O 1
ATOM 2746 N N . ASP A 1 356 ? 3.958 58.541 -4.084 1.00 37.00 356 ASP A N 1
ATOM 2747 C CA . ASP A 1 356 ? 3.417 59.861 -4.468 1.00 37.00 356 ASP A CA 1
ATOM 2748 C C . ASP A 1 356 ? 4.050 60.435 -5.750 1.00 37.00 356 ASP A C 1
ATOM 2750 O O . ASP A 1 356 ? 5.266 60.591 -5.880 1.00 37.00 356 ASP A O 1
ATOM 2754 N N . ARG A 1 357 ? 3.197 60.789 -6.715 1.00 39.44 357 ARG A N 1
ATOM 2755 C CA . ARG A 1 357 ? 3.554 61.656 -7.846 1.00 39.44 357 ARG A CA 1
ATOM 2756 C C . ARG A 1 357 ? 2.308 62.379 -8.355 1.00 39.44 357 ARG A C 1
ATOM 2758 O O . ARG A 1 357 ? 1.860 62.121 -9.477 1.00 39.44 357 ARG A O 1
ATOM 2765 N N . ARG A 1 358 ? 1.787 63.339 -7.583 1.00 35.66 358 ARG A N 1
ATOM 2766 C CA . ARG A 1 358 ? 1.001 64.470 -8.119 1.00 35.66 358 ARG A CA 1
ATOM 2767 C C . ARG A 1 358 ? 1.041 65.695 -7.198 1.00 35.66 358 ARG A C 1
ATOM 2769 O O . ARG A 1 358 ? 0.856 65.587 -6.003 1.00 35.66 358 ARG A O 1
ATOM 2776 N N . GLN A 1 359 ? 1.165 66.865 -7.831 1.00 38.81 359 GLN A N 1
ATOM 2777 C CA . GLN A 1 359 ? 0.924 68.206 -7.270 1.00 38.81 359 GLN A CA 1
ATOM 2778 C C . GLN A 1 359 ? 1.942 68.748 -6.250 1.00 38.81 359 GLN A C 1
ATOM 2780 O O . GLN A 1 359 ? 1.681 68.877 -5.062 1.00 38.81 359 GLN A O 1
ATOM 2785 N N . ALA A 1 360 ? 3.047 69.272 -6.787 1.00 38.06 360 ALA A N 1
ATOM 2786 C CA . ALA A 1 360 ? 3.681 70.442 -6.189 1.00 38.06 360 ALA A CA 1
ATOM 2787 C C . ALA A 1 360 ? 2.860 71.703 -6.529 1.00 38.06 360 ALA A C 1
ATOM 2789 O O . ALA A 1 360 ? 2.748 72.047 -7.705 1.00 38.06 360 ALA A O 1
ATOM 2790 N N . MET A 1 361 ? 2.332 72.399 -5.517 1.00 41.41 361 MET A N 1
ATOM 2791 C CA . MET A 1 361 ? 1.985 73.831 -5.556 1.00 41.41 361 MET A CA 1
ATOM 2792 C C . MET A 1 361 ? 2.316 74.455 -4.183 1.00 41.41 361 MET A C 1
ATOM 2794 O O . MET A 1 361 ? 2.177 73.764 -3.173 1.00 41.41 361 MET A O 1
ATOM 2798 N N . PRO A 1 362 ? 2.812 75.706 -4.118 1.00 40.88 362 PRO A N 1
ATOM 2799 C CA . PRO A 1 362 ? 3.471 76.227 -2.918 1.00 40.88 362 PRO A CA 1
ATOM 2800 C C . PRO A 1 362 ? 2.571 77.073 -2.002 1.00 40.88 362 PRO A C 1
ATOM 2802 O O . PRO A 1 362 ? 1.552 77.600 -2.426 1.00 40.88 362 PRO A O 1
ATOM 2805 N N . HIS A 1 363 ? 3.066 77.249 -0.771 1.00 35.56 363 HIS A N 1
ATOM 2806 C CA . HIS A 1 363 ? 2.840 78.353 0.174 1.00 35.56 363 HIS A CA 1
ATOM 2807 C C . HIS A 1 363 ? 1.426 78.937 0.367 1.00 35.56 363 HIS A C 1
ATOM 2809 O O . HIS A 1 363 ? 0.917 79.712 -0.432 1.00 35.56 363 HIS A O 1
ATOM 2815 N N . SER A 1 364 ? 0.908 78.670 1.569 1.00 33.16 364 SER A N 1
ATOM 2816 C CA . SER A 1 364 ? 0.261 79.626 2.481 1.00 33.16 364 SER A CA 1
ATOM 2817 C C . SER A 1 364 ? -0.013 81.055 1.973 1.00 33.16 364 SER A C 1
ATOM 2819 O O . SER A 1 364 ? 0.910 81.865 1.903 1.00 33.16 364 SER A O 1
ATOM 2821 N N . ASP A 1 365 ? -1.297 81.394 1.878 1.00 42.00 365 ASP A N 1
ATOM 2822 C CA . ASP A 1 365 ? -1.829 82.642 2.433 1.00 42.00 365 ASP A CA 1
ATOM 2823 C C . ASP A 1 365 ? -3.071 82.294 3.280 1.00 42.00 365 ASP A C 1
ATOM 2825 O O . ASP A 1 365 ? -3.891 81.464 2.887 1.00 42.00 365 ASP A O 1
ATOM 2829 N N . LEU A 1 366 ? -3.149 82.880 4.477 1.00 43.81 366 LEU A N 1
ATOM 2830 C CA . LEU A 1 366 ? -4.251 82.770 5.454 1.00 43.81 366 LEU A CA 1
ATOM 2831 C C . LEU A 1 366 ? -5.367 83.781 5.092 1.00 43.81 366 LEU A C 1
ATOM 2833 O O . LEU A 1 366 ? -5.054 84.800 4.468 1.00 43.81 366 LEU A O 1
ATOM 2837 N N . PRO A 1 367 ? -6.654 83.542 5.434 1.00 50.44 367 PRO A N 1
ATOM 2838 C CA . PRO A 1 367 ? -7.136 83.421 6.824 1.00 50.44 367 PRO A CA 1
ATOM 2839 C C . PRO A 1 367 ? -7.734 82.061 7.215 1.00 50.44 367 PRO A C 1
ATOM 2841 O O . PRO A 1 367 ? -8.468 81.473 6.392 1.00 50.44 367 PRO A O 1
#

Sequence (367 aa):
MYMVTVIVGLLIHGGLILPAIFFAITRKSPFTFYQGIFQAWITALGTASSAGTLPVTFRCLEENLKIDKRVTRFVLPIGATINMDGTALYEAVAAIFIAQMNDISLDTGQIITVSLTATLASVGAASIPSAGLVTMLLILTAVGLPTQDISLLIAVDWLLDRMRTSINVVGDSFGAGIVDHLSKAELAEIDAAEMLLLRPEELDFIPPPPLLAEMDPIDPFKPPELPPRSPRPPKQNHHGHVVSQSQFTAYSPSRSVRSPSPRSVRSPSPRSVCSHSPRPFRAHSPRVLRRPEAGYCALPSHDNQVPTLPRSHRERARDRERERLRRESETEEEEERDRVLGETSDGEESDDTAYDRRQAMPHSDLP

Secondary structure (DSSP, 8-state):
-HHHHHHHHHHHIIIIIHHHHHHHHH-S-HHHHHHHHHHHHHHHHHH--HHHHHHHHHHIIIIIS---HHHHHHHHHHHHHH--HHHHHHHHHHHHHHHHHTT----HHHHHHHHHHHHHHHHTS-SSTTTHHHHHHHHHHHHT--GGGHHHHHHHHHHHHHHHHHHHHHHHHHHHHHHHHHTHHHHHHHHHHHHHHS-TTTGGG-PPP----------TTSPPPPPPPPPPPP------------------------------------------------PPPPPPPP------PPPPPP-----PPPHHHHHHHHHHHHHHHHHHHHHHHHHHHHHHHHHTTS-----------S---------

pLDDT: mean 70.99, std 25.84, range [26.77, 98.19]

Organism: NCBI:txid481459